Protein AF-0000000071237716 (afdb_homodimer)

Nearest PDB structures (foldseek):
  3bj7-assembly2_C  TM=8.931E-01  e=8.422E-19  Mus musculus
  2g3t-assembly1_A  TM=8.938E-01  e=3.725E-17  Homo sapiens
  2b3v-assembly1_A  TM=8.654E-01  e=4.516E-17  Homo sapiens
  2q4v-assembly1_A  TM=9.252E-01  e=3.760E-16  Homo sapiens
  1z4e-assembly1_B  TM=7.921E-01  e=1.549E-08  Halalkalibacterium halodurans C-125

Radius of gyration: 21.3 Å; Cα contacts (8 Å, |Δi|>4): 687; chains: 2; bounding box: 40×80×44 Å

InterPro domains:
  IPR000182 GNAT domain [PF00583] (46-143)
  IPR000182 GNAT domain [PS51186] (6-161)
  IPR016181 Acyl-CoA N-acyltransferase [SSF55729] (6-146)
  IPR051016 Diverse Substrate Acetyltransferase [PTHR10545] (3-165)

Foldseek 3Di:
DPPFDKDKDWDDLVCLQLVLVQVLVVCVVVVRNVPDDDDSVNQSCQAPNPVPDHQKTKMFMARPVVRHTFWMWIKDWDADPVFGIDIETEDTGGHPVPPPPCVRVVRVVVRVVVCVVVVHPDYYYDDDPVPVVVVCCCCPVVVDDDCCVPVVDDDDDDDPVCVVVCVVVDDPVDDDDDD/DPPFDKDKDWDDLVCLQLVLVQVLVVCVVVVRNVPDDDDSVNQSCQAPNPVPDHQKTKMFMARPVVRHTFWMWIKDWDADPVFGIAIETEDTDGHPVPPPPCVSVVRVVVRVVVCVVVVHPDYYYDDDPVPVVVVCCCCVVVVDDDCCVPVVDDDDDDDPVCVVVCVVVDDPVDDDDDD

Sequence (358 aa):
MSEIEFIVRDARSSDCHSIHSLICELAEYEKMPDQVEITAERLKEDGFGPDHQPRFHCFVVENIAEKTIVGFLLYVQKYSTWKGPFLWMEDLYIQPKYRRFGLGRSLVCTLIRRAHQLQMPRIEWNVLGWNHLAREFYHNKLGAIDLTHDDDWLTYRLTRNRFENLLQLNPSNVRIDEKMSEIEFIVRDARSSDCHSIHSLICELAEYEKMPDQVEITAERLKEDGFGPDHQPRFHCFVVENIAEKTIVGFLLYVQKYSTWKGPFLWMEDLYIQPKYRRFGLGRSLVCTLIRRAHQLQMPRIEWNVLGWNHLAREFYHNKLGAIDLTHDDDWLTYRLTRNRFENLLQLNPSNVRIDEK

Organism: Dermatophagoides farinae (NCBI:txid6954)

pLDDT: mean 92.6, std 9.03, range [40.72, 98.81]

Secondary structure (DSSP, 8-state):
-----EEEEE--GGGHHHHHHHHHHHHHHTT-GGG----HHHHHHHHH-TTS--S-EEEEEEETTTTEEEEEEEEEEEEETTTEEEEEEEEEEE-GGGTTSSHHHHHHHHHHHHHHHTT-SEEEEEEETT-HHHHHIIIIIT--EEHHHHH-EEEEEEEGGGHHHHGGG--TTEEE---/-----EEEEE--GGGHHHHHHHHHHHHHHTT-GGG----HHHHHHHHH-TTS--S-EEEEEEETTTTEEEEEEEEEEEEETTTEEEEEEEEEEE-GGGTTSSHHHHHHHHHHHHHHHTT-SEEEEEEETT-HHHHHIIIIIT--EEHHHHH-EEEEEEEGGGHHHHGGG--TTEEE---

Solvent-accessible surface area (backbone atoms only — not comparable to full-atom values): 19483 Å² total; per-residue (Å²): 126,88,75,84,45,37,36,36,32,74,57,53,64,85,43,24,57,54,51,43,52,51,50,50,52,47,29,43,74,72,74,41,58,87,61,58,67,57,47,35,66,52,48,26,48,42,43,56,34,89,85,76,65,52,57,40,47,43,38,29,32,30,33,62,88,76,70,39,72,51,30,41,35,34,32,37,66,44,62,39,90,28,70,38,55,29,41,32,46,71,45,76,48,60,41,75,94,60,57,90,72,47,56,65,58,38,52,52,35,53,50,42,51,50,37,54,76,68,66,28,58,35,39,33,33,69,46,53,65,85,44,55,68,61,54,47,46,40,36,72,73,66,62,32,44,50,40,29,82,74,68,34,47,35,41,37,38,37,51,46,88,46,42,73,72,45,61,71,66,58,51,86,64,48,46,71,60,80,128,128,87,74,84,46,38,37,36,32,72,59,52,63,86,43,24,59,57,51,41,53,51,49,49,52,47,28,44,74,72,75,41,57,86,62,59,67,56,47,36,66,52,47,27,48,44,42,57,34,89,86,74,65,53,56,43,46,43,40,31,31,31,34,61,88,74,72,38,72,49,29,40,34,34,31,36,66,42,61,38,92,28,71,38,56,28,42,33,45,72,44,75,48,61,43,76,92,60,59,91,71,49,55,66,59,37,50,51,35,52,50,43,49,50,36,54,75,67,66,26,58,35,39,33,33,69,45,55,64,85,44,53,67,59,53,45,46,39,38,72,72,64,60,31,42,49,40,27,82,75,66,34,46,34,41,36,37,38,50,47,90,48,40,73,71,45,62,70,66,57,48,88,67,48,46,71,60,81,129

Structure (mmCIF, N/CA/C/O backbone):
data_AF-0000000071237716-model_v1
#
loop_
_entity.id
_entity.type
_entity.pdbx_description
1 polymer 'Diamine acetyltransferase 2'
#
loop_
_atom_site.group_PDB
_atom_site.id
_atom_site.type_symbol
_atom_site.label_atom_id
_atom_site.label_alt_id
_atom_site.label_comp_id
_atom_site.label_asym_id
_atom_site.label_entity_id
_atom_site.label_seq_id
_atom_site.pdbx_PDB_ins_code
_atom_site.Cartn_x
_atom_site.Cartn_y
_atom_site.Cartn_z
_atom_site.occupancy
_atom_site.B_iso_or_equiv
_atom_site.auth_seq_id
_atom_site.auth_comp_id
_atom_site.auth_asym_id
_atom_site.auth_atom_id
_atom_site.pdbx_PDB_model_num
ATOM 1 N N . MET A 1 1 ? -6.602 -40.656 -16.766 1 40.72 1 MET A N 1
ATOM 2 C CA . MET A 1 1 ? -5.539 -39.656 -16.828 1 40.72 1 MET A CA 1
ATOM 3 C C . MET A 1 1 ? -5.391 -38.938 -15.492 1 40.72 1 MET A C 1
ATOM 5 O O . MET A 1 1 ? -6.367 -38.438 -14.945 1 40.72 1 MET A O 1
ATOM 9 N N . SER A 1 2 ? -4.465 -39.219 -14.625 1 52.81 2 SER A N 1
ATOM 10 C CA . SER A 1 2 ? -4.398 -38.844 -13.211 1 52.81 2 SER A CA 1
ATOM 11 C C . SER A 1 2 ? -4.57 -37.344 -13.016 1 52.81 2 SER A C 1
ATOM 13 O O . SER A 1 2 ? -3.914 -36.531 -13.688 1 52.81 2 SER A O 1
ATOM 15 N N . GLU A 1 3 ? -5.672 -36.812 -12.625 1 69.81 3 GLU A N 1
ATOM 16 C CA . GLU A 1 3 ? -6.07 -35.406 -12.492 1 69.81 3 GLU A CA 1
ATOM 17 C C . GLU A 1 3 ? -5.07 -34.625 -11.641 1 69.81 3 GLU A C 1
ATOM 19 O O . GLU A 1 3 ? -4.617 -35.094 -10.602 1 69.81 3 GLU A O 1
ATOM 24 N N . ILE A 1 4 ? -4.281 -33.781 -12.281 1 82.5 4 ILE A N 1
ATOM 25 C CA . ILE A 1 4 ? -3.346 -32.938 -11.547 1 82.5 4 ILE A CA 1
ATOM 26 C C . ILE A 1 4 ? -4.062 -32.281 -10.367 1 82.5 4 ILE A C 1
ATOM 28 O O . ILE A 1 4 ? -5.133 -31.688 -10.539 1 82.5 4 ILE A O 1
ATOM 32 N N . GLU A 1 5 ? -3.572 -32.562 -9.18 1 89.44 5 GLU A N 1
ATOM 33 C CA . GLU A 1 5 ? -4.141 -31.984 -7.965 1 89.44 5 GLU A CA 1
ATOM 34 C C . GLU A 1 5 ? -3.271 -30.844 -7.43 1 89.44 5 GLU A C 1
ATOM 36 O O . GLU A 1 5 ? -2.041 -30.938 -7.461 1 89.44 5 GLU A O 1
ATOM 41 N N . PHE A 1 6 ? -3.916 -29.828 -7 1 93.62 6 PHE A N 1
ATOM 42 C CA . PHE A 1 6 ? -3.215 -28.656 -6.473 1 93.62 6 PHE A CA 1
ATOM 43 C C . PHE A 1 6 ? -3.693 -28.328 -5.066 1 93.62 6 PHE A C 1
ATOM 45 O O . PHE A 1 6 ? -4.816 -28.672 -4.688 1 93.62 6 PHE A O 1
ATOM 52 N N . ILE A 1 7 ? -2.832 -27.703 -4.301 1 95 7 ILE A N 1
ATOM 53 C CA . ILE A 1 7 ? -3.203 -27.203 -2.984 1 95 7 ILE A CA 1
ATOM 54 C C . ILE A 1 7 ? -2.768 -25.734 -2.859 1 95 7 ILE A C 1
ATOM 56 O O . ILE A 1 7 ? -1.657 -25.375 -3.26 1 95 7 ILE A O 1
ATOM 60 N N . VAL A 1 8 ? -3.639 -24.859 -2.428 1 96.25 8 VAL A N 1
ATOM 61 C CA . VAL A 1 8 ? -3.314 -23.5 -2.035 1 96.25 8 VAL A CA 1
ATOM 62 C C . VAL A 1 8 ? -3.064 -23.438 -0.531 1 96.25 8 VAL A C 1
ATOM 64 O O . VAL A 1 8 ? -3.889 -23.906 0.26 1 96.25 8 VAL A O 1
ATOM 67 N N . ARG A 1 9 ? -1.98 -22.906 -0.145 1 96.88 9 ARG A N 1
ATOM 68 C CA . ARG A 1 9 ? -1.618 -22.812 1.266 1 96.88 9 ARG A CA 1
ATOM 69 C C . ARG A 1 9 ? -0.773 -21.562 1.535 1 9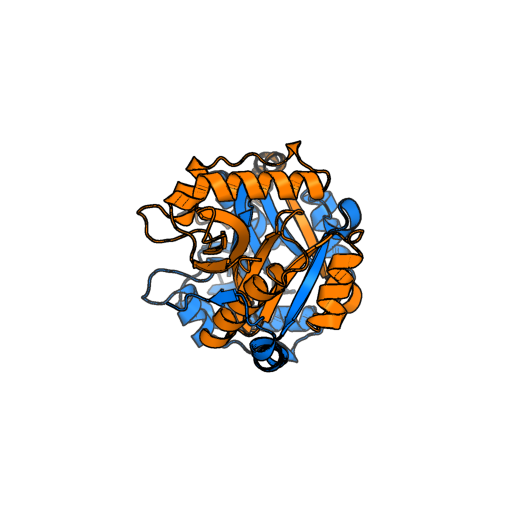6.88 9 ARG A C 1
ATOM 71 O O . ARG A 1 9 ? -0.274 -20.938 0.602 1 96.88 9 ARG A O 1
ATOM 78 N N . ASP A 1 10 ? -0.676 -21.266 2.885 1 97.75 10 ASP A N 1
ATOM 79 C CA . ASP A 1 10 ? 0.284 -20.234 3.27 1 97.75 10 ASP A CA 1
ATOM 80 C C . ASP A 1 10 ? 1.705 -20.641 2.881 1 97.75 10 ASP A C 1
ATOM 82 O O . ASP A 1 10 ? 2.08 -21.812 3 1 97.75 10 ASP A O 1
ATOM 86 N N . ALA A 1 11 ? 2.438 -19.688 2.439 1 98.06 11 ALA A N 1
ATOM 87 C CA . ALA A 1 11 ? 3.846 -19.938 2.139 1 98.06 11 ALA A CA 1
ATOM 88 C C . ALA A 1 11 ? 4.637 -20.219 3.412 1 98.06 11 ALA A C 1
ATOM 90 O O . ALA A 1 11 ? 4.246 -19.781 4.5 1 98.06 11 ALA A O 1
ATOM 91 N N . ARG A 1 12 ? 5.699 -20.938 3.242 1 96.88 12 ARG A N 1
ATOM 92 C CA . ARG A 1 12 ? 6.688 -21.203 4.285 1 96.88 12 ARG A CA 1
ATOM 93 C C . ARG A 1 12 ? 8.062 -20.688 3.879 1 96.88 12 ARG A C 1
ATOM 95 O O . ARG A 1 12 ? 8.297 -20.375 2.709 1 96.88 12 ARG A O 1
ATOM 102 N N . SER A 1 13 ? 8.914 -20.578 4.926 1 97.12 13 SER A N 1
ATOM 103 C CA . SER A 1 13 ? 10.25 -20.062 4.66 1 97.12 13 SER A CA 1
ATOM 104 C C . SER A 1 13 ? 10.961 -20.891 3.594 1 97.12 13 SER A C 1
ATOM 106 O O . SER A 1 13 ? 11.727 -20.359 2.793 1 97.12 13 SER A O 1
ATOM 108 N N . SER A 1 14 ? 10.68 -22.156 3.543 1 97.5 14 SER A N 1
ATOM 109 C CA . SER A 1 14 ? 11.344 -23.047 2.605 1 97.5 14 SER A CA 1
ATOM 110 C C . SER A 1 14 ? 10.859 -22.812 1.178 1 97.5 14 SER A C 1
ATOM 112 O O . SER A 1 14 ? 11.469 -23.312 0.223 1 97.5 14 SER A O 1
ATOM 114 N N . ASP A 1 15 ? 9.82 -22.078 0.997 1 98.25 15 ASP A N 1
ATOM 115 C CA . ASP A 1 15 ? 9.273 -21.812 -0.328 1 98.25 15 ASP A CA 1
ATOM 116 C C . ASP A 1 15 ? 9.953 -20.609 -0.979 1 98.25 15 ASP A C 1
ATOM 118 O O . ASP A 1 15 ? 9.719 -20.328 -2.154 1 98.25 15 ASP A O 1
ATOM 122 N N . CYS A 1 16 ? 10.844 -19.938 -0.294 1 98.31 16 CYS A N 1
ATOM 123 C CA . CYS A 1 16 ? 11.289 -18.609 -0.701 1 98.31 16 CYS A CA 1
ATOM 124 C C . CYS A 1 16 ? 12.102 -18.672 -1.987 1 98.31 16 CYS A C 1
ATOM 126 O O . CYS A 1 16 ? 12.055 -17.75 -2.807 1 98.31 16 CYS A O 1
ATOM 128 N N . HIS A 1 17 ? 12.859 -19.703 -2.199 1 98.5 17 HIS A N 1
ATOM 129 C CA . HIS A 1 17 ? 13.578 -19.844 -3.463 1 98.5 17 HIS A CA 1
ATOM 130 C C . HIS A 1 17 ? 12.609 -19.984 -4.633 1 98.5 17 HIS A C 1
ATOM 132 O O . HIS A 1 17 ? 12.797 -19.344 -5.676 1 98.5 17 HIS A O 1
ATOM 138 N N . SER A 1 18 ? 11.602 -20.812 -4.465 1 98.62 18 SER A N 1
ATOM 139 C CA . SER A 1 18 ? 10.594 -21 -5.504 1 98.62 18 SER A CA 1
ATOM 140 C C . SER A 1 18 ? 9.82 -19.703 -5.75 1 98.62 18 SER A C 1
ATOM 142 O O . SER A 1 18 ? 9.57 -19.344 -6.898 1 98.62 18 SER A O 1
ATOM 144 N N . ILE A 1 19 ? 9.453 -19.016 -4.703 1 98.62 19 ILE A N 1
ATOM 145 C CA . ILE A 1 19 ? 8.727 -17.75 -4.816 1 98.62 19 ILE A CA 1
ATOM 146 C C . ILE A 1 19 ? 9.578 -16.734 -5.57 1 98.62 19 ILE A C 1
ATOM 148 O O . ILE A 1 19 ? 9.078 -16.031 -6.457 1 98.62 19 ILE A O 1
ATOM 152 N N . HIS A 1 20 ? 10.859 -16.688 -5.207 1 98.69 20 HIS A N 1
ATOM 153 C CA . HIS A 1 20 ? 11.773 -15.773 -5.891 1 98.69 20 HIS A CA 1
ATOM 154 C C . HIS A 1 20 ? 11.828 -16.062 -7.383 1 98.69 20 HIS A C 1
ATOM 156 O O . HIS A 1 20 ? 11.789 -15.148 -8.203 1 98.69 20 HIS A O 1
ATOM 162 N N . SER A 1 21 ? 11.898 -17.344 -7.73 1 98.44 21 SER A N 1
ATOM 163 C CA . SER A 1 21 ? 11.914 -17.734 -9.133 1 98.44 21 SER A CA 1
ATOM 164 C C . SER A 1 21 ? 10.648 -17.281 -9.852 1 98.44 21 SER A C 1
ATOM 166 O O . SER A 1 21 ? 10.703 -16.812 -10.984 1 98.44 21 SER A O 1
ATOM 168 N N . LEU A 1 22 ? 9.539 -17.438 -9.242 1 98.62 22 LEU A N 1
ATOM 169 C CA . LEU A 1 22 ? 8.258 -17.047 -9.82 1 98.62 22 LEU A CA 1
ATOM 170 C C . LEU A 1 22 ? 8.18 -15.523 -9.969 1 98.62 22 LEU A C 1
ATOM 172 O O . LEU A 1 22 ? 7.609 -15.023 -10.938 1 98.62 22 LEU A O 1
ATOM 176 N N . ILE A 1 23 ? 8.734 -14.773 -8.984 1 98.5 23 ILE A N 1
ATOM 177 C CA . ILE A 1 23 ? 8.812 -13.32 -9.078 1 98.5 23 ILE A CA 1
ATOM 178 C C . ILE A 1 23 ? 9.594 -12.93 -10.328 1 98.5 23 ILE A C 1
ATOM 180 O O . ILE A 1 23 ? 9.18 -12.039 -11.07 1 98.5 23 ILE A O 1
ATOM 184 N N . CYS A 1 24 ? 10.695 -13.609 -10.555 1 98.25 24 CYS A N 1
ATOM 185 C CA . CYS A 1 24 ? 11.516 -13.328 -11.727 1 98.25 24 CYS A CA 1
ATOM 186 C C . CYS A 1 24 ? 10.758 -13.625 -13.016 1 98.25 24 CYS A C 1
ATOM 188 O O . CYS A 1 24 ? 10.844 -12.867 -13.977 1 98.25 24 CYS A O 1
ATOM 190 N N . GLU A 1 25 ? 10.016 -14.711 -13.055 1 97.94 25 GLU A N 1
ATOM 191 C CA . GLU A 1 25 ? 9.203 -15.047 -14.227 1 97.94 25 GLU A CA 1
ATOM 192 C C . GLU A 1 25 ? 8.141 -13.984 -14.477 1 97.94 25 GLU A C 1
ATOM 194 O O . GLU A 1 25 ? 7.891 -13.609 -15.625 1 97.94 25 GLU A O 1
ATOM 199 N N . LEU A 1 26 ? 7.539 -13.547 -13.414 1 97.38 26 LEU A N 1
ATOM 200 C CA . LEU A 1 26 ? 6.531 -12.5 -13.531 1 97.38 26 LEU A CA 1
ATOM 201 C C . LEU A 1 26 ? 7.133 -11.219 -14.102 1 97.38 26 LEU A C 1
ATOM 203 O O . LEU A 1 26 ? 6.543 -10.594 -14.984 1 97.38 26 LEU A O 1
ATOM 207 N N . ALA A 1 27 ? 8.281 -10.828 -13.539 1 96.5 27 ALA A N 1
ATOM 208 C CA . ALA A 1 27 ? 8.969 -9.648 -14.039 1 96.5 27 ALA A CA 1
ATOM 209 C C . ALA A 1 27 ? 9.258 -9.766 -15.539 1 96.5 27 ALA A C 1
ATOM 211 O O . ALA A 1 27 ? 9.125 -8.789 -16.281 1 96.5 27 ALA A O 1
ATOM 212 N N . GLU A 1 28 ? 9.648 -10.93 -15.961 1 96.19 28 GLU A N 1
ATOM 213 C CA . GLU A 1 28 ? 9.875 -11.18 -17.375 1 96.19 28 GLU A CA 1
ATOM 214 C C . GLU A 1 28 ? 8.594 -10.992 -18.188 1 96.19 28 GLU A C 1
ATOM 216 O O . GLU A 1 28 ? 8.602 -10.352 -19.234 1 96.19 28 GLU A O 1
ATOM 221 N N . TYR A 1 29 ? 7.574 -11.578 -17.719 1 93.44 29 TYR A N 1
ATOM 222 C CA . TYR A 1 29 ? 6.273 -11.43 -18.359 1 93.44 29 TYR A CA 1
ATOM 223 C C . TYR A 1 29 ? 5.891 -9.961 -18.5 1 93.44 29 TYR A C 1
ATOM 225 O O . TYR A 1 29 ? 5.332 -9.555 -19.516 1 93.44 29 TYR A O 1
ATOM 233 N N . GLU A 1 30 ? 6.199 -9.148 -17.438 1 92.25 30 GLU A N 1
ATOM 234 C CA . GLU A 1 30 ? 5.859 -7.73 -17.406 1 92.25 30 GLU A CA 1
ATOM 235 C C . GLU A 1 30 ? 6.895 -6.902 -18.172 1 92.25 30 GLU A C 1
ATOM 237 O O . GLU A 1 30 ? 6.852 -5.668 -18.141 1 92.25 30 GLU A O 1
ATOM 242 N N . LYS A 1 31 ? 7.91 -7.539 -18.875 1 91.5 31 LYS A N 1
ATOM 243 C CA . LYS A 1 31 ? 8.93 -6.93 -19.719 1 91.5 31 LYS A CA 1
ATOM 244 C C . LYS A 1 31 ? 9.883 -6.062 -18.906 1 91.5 31 LYS A C 1
ATOM 246 O O . LYS A 1 31 ? 10.359 -5.031 -19.375 1 91.5 31 LYS A O 1
ATOM 251 N N . MET A 1 32 ? 10.078 -6.477 -17.594 1 91.19 32 MET A N 1
ATOM 252 C CA . MET A 1 32 ? 10.984 -5.762 -16.703 1 91.19 32 MET A CA 1
ATOM 253 C C . MET A 1 32 ? 11.898 -6.734 -15.961 1 91.19 32 MET A C 1
ATOM 255 O O . MET A 1 32 ? 12.047 -6.656 -14.734 1 91.19 32 MET A O 1
ATOM 259 N N . PRO A 1 33 ? 12.57 -7.68 -16.656 1 89.06 33 PRO A N 1
ATOM 260 C CA . PRO A 1 33 ? 13.336 -8.727 -15.977 1 89.06 33 PRO A CA 1
ATOM 261 C C . PRO A 1 33 ? 14.523 -8.18 -15.195 1 89.06 33 PRO A C 1
ATOM 263 O O . PRO A 1 33 ? 14.93 -8.766 -14.188 1 89.06 33 PRO A O 1
ATOM 266 N N . ASP A 1 34 ? 15.062 -7.051 -15.562 1 90.94 34 ASP A N 1
ATOM 267 C CA . ASP A 1 34 ? 16.281 -6.523 -14.969 1 90.94 34 ASP A CA 1
ATOM 268 C C . ASP A 1 34 ? 15.977 -5.691 -13.727 1 90.94 34 ASP A C 1
ATOM 270 O O . ASP A 1 34 ? 16.891 -5.199 -13.062 1 90.94 34 ASP A O 1
ATOM 274 N N . GLN A 1 35 ? 14.75 -5.676 -13.352 1 91.12 35 GLN A N 1
ATOM 275 C CA . GLN A 1 35 ? 14.367 -4.785 -12.258 1 91.12 35 GLN A CA 1
ATOM 276 C C . GLN A 1 35 ? 14.383 -5.52 -10.922 1 91.12 35 GLN A C 1
ATOM 278 O O . GLN A 1 35 ? 14.375 -4.891 -9.859 1 91.12 35 GLN A O 1
ATOM 283 N N . VAL A 1 36 ? 14.391 -6.848 -10.93 1 96.38 36 VAL A N 1
ATOM 284 C CA . VAL A 1 36 ? 14.328 -7.613 -9.688 1 96.38 36 VAL A CA 1
ATOM 285 C C . VAL A 1 36 ? 15.688 -7.613 -9 1 96.38 36 VAL A C 1
ATOM 287 O O . VAL A 1 36 ? 16.656 -8.156 -9.531 1 96.38 36 VAL A O 1
ATOM 290 N N . GLU A 1 37 ? 15.75 -7.008 -7.863 1 96.81 37 GLU A N 1
ATOM 291 C CA . GLU A 1 37 ? 17 -6.906 -7.133 1 96.81 37 GLU A CA 1
ATOM 292 C C . GLU A 1 37 ? 16.984 -7.762 -5.867 1 96.81 37 GLU A C 1
ATOM 294 O O . GLU A 1 37 ? 18.031 -8.133 -5.344 1 96.81 37 GLU A O 1
ATOM 299 N N . ILE A 1 38 ? 15.844 -8.133 -5.422 1 96.94 38 ILE A N 1
ATOM 300 C CA . ILE A 1 38 ? 15.734 -8.891 -4.18 1 96.94 38 ILE A CA 1
ATOM 301 C C . ILE A 1 38 ? 16.266 -10.305 -4.387 1 96.94 38 ILE A C 1
ATOM 303 O O . ILE A 1 38 ? 16.297 -10.805 -5.516 1 96.94 38 ILE A O 1
ATOM 307 N N . THR A 1 39 ? 16.719 -10.93 -3.248 1 97.56 39 THR A N 1
ATOM 308 C CA . THR A 1 39 ? 17.156 -12.328 -3.271 1 97.56 39 THR A CA 1
ATOM 309 C C . THR A 1 39 ? 16.172 -13.211 -2.496 1 97.56 39 THR A C 1
ATOM 311 O O . THR A 1 39 ? 15.336 -12.703 -1.749 1 97.56 39 THR A O 1
ATOM 314 N N . ALA A 1 40 ? 16.328 -14.523 -2.77 1 98.19 40 ALA A N 1
ATOM 315 C CA . ALA A 1 40 ? 15.523 -15.469 -1.992 1 98.19 40 ALA A CA 1
ATOM 316 C C . ALA A 1 40 ? 15.812 -15.328 -0.5 1 98.19 40 ALA A C 1
ATOM 318 O O . ALA A 1 40 ? 14.906 -15.469 0.326 1 98.19 40 ALA A O 1
ATOM 319 N N . GLU A 1 41 ? 17.016 -15.055 -0.19 1 97.44 41 GLU A N 1
ATOM 320 C CA . GLU A 1 41 ? 17.406 -14.891 1.205 1 97.44 41 GLU A CA 1
ATOM 321 C C . GLU A 1 41 ? 16.75 -13.664 1.827 1 97.44 41 GLU A C 1
ATOM 323 O O . GLU A 1 41 ? 16.312 -13.711 2.979 1 97.44 41 GLU A O 1
ATOM 328 N N . ARG A 1 42 ? 16.719 -12.648 1.099 1 96.44 42 ARG A N 1
ATOM 329 C CA . ARG A 1 42 ? 16.062 -11.438 1.594 1 96.44 42 ARG A CA 1
ATOM 330 C C . ARG A 1 42 ? 14.57 -11.664 1.773 1 96.44 42 ARG A C 1
ATOM 332 O O . ARG A 1 42 ? 13.977 -11.195 2.752 1 96.44 42 ARG A O 1
ATOM 339 N N . LEU A 1 43 ? 13.977 -12.383 0.805 1 97.44 43 LEU A N 1
ATOM 340 C CA . LEU A 1 43 ? 12.57 -12.742 0.937 1 97.44 43 LEU A CA 1
ATOM 341 C C . LEU A 1 43 ? 12.328 -13.523 2.229 1 97.44 43 LEU A C 1
ATOM 343 O O . LEU A 1 43 ? 11.359 -13.25 2.947 1 97.44 43 LEU A O 1
ATOM 347 N N . LYS A 1 44 ? 13.188 -14.43 2.453 1 97.25 44 LYS A N 1
ATOM 348 C CA . LYS A 1 44 ? 13.078 -15.242 3.656 1 97.25 44 LYS A CA 1
ATOM 349 C C . LYS A 1 44 ? 13.18 -14.391 4.914 1 97.25 44 LYS A C 1
ATOM 351 O O . LYS A 1 44 ? 12.383 -14.539 5.844 1 97.25 44 LYS A O 1
ATOM 356 N N . GLU A 1 45 ? 14.102 -13.523 4.926 1 96.06 45 GLU A N 1
ATOM 357 C CA . GLU A 1 45 ? 14.305 -12.648 6.074 1 96.06 45 GLU A CA 1
ATOM 358 C C . GLU A 1 45 ? 13.102 -11.734 6.285 1 96.06 45 GLU A C 1
ATOM 360 O O . GLU A 1 45 ? 12.633 -11.562 7.41 1 96.06 45 GLU A O 1
ATOM 365 N N . ASP A 1 46 ? 12.641 -11.18 5.23 1 96.38 46 ASP A N 1
ATOM 366 C CA . ASP A 1 46 ? 11.562 -10.195 5.305 1 96.38 46 ASP A CA 1
ATOM 367 C C . ASP A 1 46 ? 10.227 -10.859 5.629 1 96.38 46 ASP A C 1
ATOM 369 O O . ASP A 1 46 ? 9.383 -10.266 6.301 1 96.38 46 ASP A O 1
ATOM 373 N N . GLY A 1 47 ? 10.047 -12.008 5.129 1 96.94 47 GLY A N 1
ATOM 374 C CA . GLY A 1 47 ? 8.742 -12.648 5.258 1 96.94 47 GLY A CA 1
ATOM 375 C C . GLY A 1 47 ? 8.664 -13.602 6.43 1 96.94 47 GLY A C 1
ATOM 376 O O . GLY A 1 47 ? 7.582 -13.852 6.965 1 96.94 47 GLY A O 1
ATOM 377 N N . PHE A 1 48 ? 9.781 -14.141 6.852 1 95.88 48 PHE A N 1
ATOM 378 C CA . PHE A 1 48 ? 9.75 -15.25 7.801 1 95.88 48 PHE A CA 1
ATOM 379 C C . PHE A 1 48 ? 10.844 -15.094 8.852 1 95.88 48 PHE A C 1
ATOM 381 O O . PHE A 1 48 ? 11.227 -16.062 9.5 1 95.88 48 PHE A O 1
ATOM 388 N N . GLY A 1 49 ? 11.297 -13.938 8.961 1 90.38 49 GLY A N 1
ATOM 389 C CA . GLY A 1 49 ? 12.383 -13.711 9.898 1 90.38 49 GLY A CA 1
ATOM 390 C C . GLY A 1 49 ? 11.953 -13.859 11.352 1 90.38 49 GLY A C 1
ATOM 391 O O . GLY A 1 49 ? 10.766 -14.039 11.633 1 90.38 49 GLY A O 1
ATOM 392 N N . PRO A 1 50 ? 12.875 -13.836 12.234 1 85.56 50 PRO A N 1
ATOM 393 C CA . PRO A 1 50 ? 12.633 -14.125 13.648 1 85.56 50 PRO A CA 1
ATOM 394 C C . PRO A 1 50 ? 11.914 -12.984 14.367 1 85.56 50 PRO A C 1
ATOM 396 O O . PRO A 1 50 ? 11.352 -13.188 15.445 1 85.56 50 PRO A O 1
ATOM 399 N N . ASP A 1 51 ? 11.883 -11.805 13.867 1 75.88 51 ASP A N 1
ATOM 400 C CA . ASP A 1 51 ? 11.297 -10.664 14.555 1 75.88 51 ASP A CA 1
ATOM 401 C C . ASP A 1 51 ? 9.773 -10.781 14.617 1 75.88 51 ASP A C 1
ATOM 403 O O . ASP A 1 51 ? 9.117 -10 15.305 1 75.88 51 ASP A O 1
ATOM 407 N N . HIS A 1 52 ? 9.203 -11.859 13.938 1 71.06 52 HIS A N 1
ATOM 408 C CA . HIS A 1 52 ? 7.777 -12.18 13.945 1 71.06 52 HIS A CA 1
ATOM 409 C C . HIS A 1 52 ? 6.949 -11.023 13.391 1 71.06 52 HIS A C 1
ATOM 411 O O . HIS A 1 52 ? 5.816 -10.805 13.82 1 71.06 52 HIS A O 1
ATOM 417 N N . GLN A 1 53 ? 7.484 -10.125 12.711 1 85.5 53 GLN A N 1
ATOM 418 C CA . GLN A 1 53 ? 6.785 -9.055 12.016 1 85.5 53 GLN A CA 1
ATOM 419 C C . GLN A 1 53 ? 7.016 -9.133 10.508 1 85.5 53 GLN A C 1
ATOM 421 O O . GLN A 1 53 ? 7.836 -8.391 9.961 1 85.5 53 GLN A O 1
ATOM 426 N N . PRO A 1 54 ? 6.297 -10.094 9.977 1 93.94 54 PRO A N 1
ATOM 427 C CA . PRO A 1 54 ? 6.5 -10.25 8.531 1 93.94 54 PRO A CA 1
ATOM 428 C C . PRO A 1 54 ? 6.188 -8.977 7.75 1 93.94 54 PRO A C 1
ATOM 430 O O . PRO A 1 54 ? 5.207 -8.289 8.047 1 93.94 54 PRO A O 1
ATOM 433 N N . ARG A 1 55 ? 7.016 -8.695 6.773 1 95.88 55 ARG A N 1
ATOM 434 C CA . ARG A 1 55 ? 6.836 -7.512 5.945 1 95.88 55 ARG A CA 1
ATOM 435 C C . ARG A 1 55 ? 5.84 -7.773 4.82 1 95.88 55 ARG A C 1
ATOM 437 O O . ARG A 1 55 ? 5.387 -6.84 4.152 1 95.88 55 ARG A O 1
ATOM 444 N N . PHE A 1 56 ? 5.574 -9.062 4.625 1 97.75 56 PHE A N 1
ATOM 445 C CA . PHE A 1 56 ? 4.562 -9.484 3.662 1 97.75 56 PHE A CA 1
ATOM 446 C C . PHE A 1 56 ? 3.992 -10.844 4.039 1 97.75 56 PHE A C 1
ATOM 448 O O . PHE A 1 56 ? 4.523 -11.523 4.922 1 97.75 56 PHE A O 1
ATOM 455 N N . HIS A 1 57 ? 2.877 -11.117 3.438 1 97.62 57 HIS A N 1
ATOM 456 C CA . HIS A 1 57 ? 2.303 -12.461 3.467 1 97.62 57 HIS A CA 1
ATOM 457 C C . HIS A 1 57 ? 2.186 -13.039 2.061 1 97.62 57 HIS A C 1
ATOM 459 O O . HIS A 1 57 ? 2.211 -12.297 1.075 1 97.62 57 HIS A O 1
ATOM 465 N N . CYS A 1 58 ? 2.111 -14.375 2.043 1 98.44 58 CYS A N 1
ATOM 466 C CA . CYS A 1 58 ? 2.135 -15 0.726 1 98.44 58 CYS A CA 1
ATOM 467 C C . CYS A 1 58 ? 1.4 -16.328 0.744 1 98.44 58 CYS A C 1
ATOM 469 O O . CYS A 1 58 ? 1.559 -17.125 1.678 1 98.44 58 CYS A O 1
ATOM 471 N N . PHE A 1 59 ? 0.53 -16.516 -0.233 1 98.31 59 PHE A N 1
ATOM 472 C CA . PHE A 1 59 ? -0.012 -17.828 -0.561 1 98.31 59 PHE A CA 1
ATOM 473 C C . PHE A 1 59 ? 0.749 -18.453 -1.725 1 98.31 59 PHE A C 1
ATOM 475 O O . PHE A 1 59 ? 1.214 -17.75 -2.619 1 98.31 59 PHE A O 1
ATOM 482 N N . VAL A 1 60 ? 0.805 -19.797 -1.695 1 98.44 60 VAL A N 1
ATOM 483 C CA . VAL A 1 60 ? 1.387 -20.5 -2.834 1 98.44 60 VAL A CA 1
ATOM 484 C C . VAL A 1 60 ? 0.438 -21.594 -3.303 1 98.44 60 VAL A C 1
ATOM 486 O O . VAL A 1 60 ? -0.425 -22.047 -2.543 1 98.44 60 VAL A O 1
ATOM 489 N N . VAL A 1 61 ? 0.588 -21.938 -4.574 1 97.44 61 VAL A N 1
ATOM 490 C CA . VAL A 1 61 ? -0.038 -23.141 -5.141 1 97.44 61 VAL A CA 1
ATOM 491 C C . VAL A 1 61 ? 1.012 -24.219 -5.34 1 97.44 61 VAL A C 1
ATOM 493 O O . VAL A 1 61 ? 2.021 -24 -6.016 1 97.44 61 VAL A O 1
ATOM 496 N N . GLU A 1 62 ? 0.735 -25.297 -4.801 1 96.94 62 GLU A N 1
ATOM 497 C CA . GLU A 1 62 ? 1.635 -26.438 -4.93 1 96.94 62 GLU A CA 1
ATOM 498 C C . GLU A 1 62 ? 1 -27.547 -5.762 1 96.94 62 GLU A C 1
ATOM 500 O O . GLU A 1 62 ? -0.153 -27.922 -5.531 1 96.94 62 GLU A O 1
ATOM 505 N N . ASN A 1 63 ? 1.738 -27.938 -6.797 1 95.12 63 ASN A N 1
ATOM 506 C CA . ASN A 1 63 ? 1.407 -29.188 -7.457 1 95.12 63 ASN A CA 1
ATOM 507 C C . ASN A 1 63 ? 1.735 -30.391 -6.578 1 95.12 63 ASN A C 1
ATOM 509 O O . ASN A 1 63 ? 2.906 -30.672 -6.309 1 95.12 63 ASN A O 1
ATOM 513 N N . ILE A 1 64 ? 0.771 -31.141 -6.188 1 91.94 64 ILE A N 1
ATOM 514 C CA . ILE A 1 64 ? 0.939 -32.188 -5.184 1 91.94 64 ILE A CA 1
ATOM 515 C C . ILE A 1 64 ? 1.818 -33.312 -5.738 1 91.94 64 ILE A C 1
ATOM 517 O O . ILE A 1 64 ? 2.738 -33.781 -5.066 1 91.94 64 ILE A O 1
ATOM 521 N N . ALA A 1 65 ? 1.548 -33.656 -6.93 1 90.69 65 ALA A N 1
ATOM 522 C CA . ALA A 1 65 ? 2.252 -34.781 -7.535 1 90.69 65 ALA A CA 1
ATOM 523 C C . ALA A 1 65 ? 3.73 -34.469 -7.734 1 90.69 65 ALA A C 1
ATOM 525 O O . ALA A 1 65 ? 4.594 -35.312 -7.48 1 90.69 65 ALA A O 1
ATOM 526 N N . GLU A 1 66 ? 4.047 -33.25 -8.102 1 92.31 66 GLU A N 1
ATOM 527 C CA . GLU A 1 66 ? 5.414 -32.844 -8.438 1 92.31 66 GLU A CA 1
ATOM 528 C C . GLU A 1 66 ? 6.098 -32.188 -7.254 1 92.31 66 GLU A C 1
ATOM 530 O O . GLU A 1 66 ? 7.312 -31.984 -7.27 1 92.31 66 GLU A O 1
ATOM 535 N N . LYS A 1 67 ? 5.324 -31.859 -6.273 1 93.88 67 LYS A N 1
ATOM 536 C CA . LYS A 1 67 ? 5.828 -31.172 -5.09 1 93.88 67 LYS A CA 1
ATOM 537 C C . LYS A 1 67 ? 6.574 -29.906 -5.473 1 93.88 67 LYS A C 1
ATOM 539 O O . LYS A 1 67 ? 7.676 -29.641 -4.977 1 93.88 67 LYS A O 1
ATOM 544 N N . THR A 1 68 ? 6 -29.156 -6.414 1 96.06 68 THR A N 1
ATOM 545 C CA . THR A 1 68 ? 6.57 -27.891 -6.887 1 96.06 68 THR A CA 1
ATOM 546 C C . THR A 1 68 ? 5.574 -26.75 -6.715 1 96.06 68 THR A C 1
ATOM 548 O O . THR A 1 68 ? 4.363 -26.953 -6.824 1 96.06 68 THR A O 1
ATOM 551 N N . ILE A 1 69 ? 6.117 -25.625 -6.375 1 98.19 69 ILE A N 1
ATOM 552 C CA . ILE A 1 69 ? 5.305 -24.406 -6.32 1 98.19 69 ILE A CA 1
ATOM 553 C C . ILE A 1 69 ? 5.148 -23.828 -7.723 1 98.19 69 ILE A C 1
ATOM 555 O O . ILE A 1 69 ? 6.141 -23.531 -8.391 1 98.19 69 ILE A O 1
ATOM 559 N N . VAL A 1 70 ? 3.891 -23.656 -8.156 1 97.88 70 VAL A N 1
ATOM 560 C CA . VAL A 1 70 ? 3.674 -23.312 -9.555 1 97.88 70 VAL A CA 1
ATOM 561 C C . VAL A 1 70 ? 3.035 -21.938 -9.656 1 97.88 70 VAL A C 1
ATOM 563 O O . VAL A 1 70 ? 2.809 -21.422 -10.766 1 97.88 70 VAL A O 1
ATOM 566 N N . GLY A 1 71 ? 2.688 -21.281 -8.555 1 98.44 71 GLY A N 1
ATOM 567 C CA . GLY A 1 71 ? 2.1 -19.953 -8.484 1 98.44 71 GLY A CA 1
ATOM 568 C C . GLY A 1 71 ? 2.115 -19.375 -7.09 1 98.44 71 GLY A C 1
ATOM 569 O O . GLY A 1 71 ? 2.391 -20.078 -6.117 1 98.44 71 GLY A O 1
ATOM 570 N N . PHE A 1 72 ? 1.88 -18.078 -7.074 1 98.75 72 PHE A N 1
ATOM 571 C CA . PHE A 1 72 ? 1.885 -17.422 -5.77 1 98.75 72 PHE A CA 1
ATOM 572 C C . PHE A 1 72 ? 1.06 -16.141 -5.801 1 98.75 72 PHE A C 1
ATOM 574 O O . PHE A 1 72 ? 0.742 -15.625 -6.875 1 98.75 72 PHE A O 1
ATOM 581 N N . LEU A 1 73 ? 0.624 -15.727 -4.68 1 98.56 73 LEU A N 1
ATOM 582 C CA . LEU A 1 73 ? 0.013 -14.43 -4.402 1 98.56 73 LEU A CA 1
ATOM 583 C C . LEU A 1 73 ? 0.634 -13.789 -3.162 1 98.56 73 LEU A C 1
ATOM 585 O O . LEU A 1 73 ? 0.557 -14.352 -2.066 1 98.56 73 LEU A O 1
ATOM 589 N N . LEU A 1 74 ? 1.321 -12.695 -3.354 1 98.81 74 LEU A N 1
ATOM 590 C CA . LEU A 1 74 ? 1.96 -11.961 -2.266 1 98.81 74 LEU A CA 1
ATOM 591 C C . LEU A 1 74 ? 1.172 -10.703 -1.92 1 98.81 74 LEU A C 1
ATOM 593 O O . LEU A 1 74 ? 0.784 -9.945 -2.811 1 98.81 74 LEU A O 1
ATOM 597 N N . TYR A 1 75 ? 0.914 -10.484 -0.606 1 98.56 75 TYR A N 1
ATOM 598 C CA . TYR A 1 75 ? 0.088 -9.352 -0.207 1 98.56 75 TYR A CA 1
ATOM 599 C C . TYR A 1 75 ? 0.599 -8.734 1.089 1 98.56 75 TYR A C 1
ATOM 601 O O . TYR A 1 75 ? 1.365 -9.359 1.823 1 98.56 75 TYR A O 1
ATOM 609 N N . VAL A 1 76 ? 0.257 -7.5 1.308 1 98.12 76 VAL A N 1
ATOM 610 C CA . VAL A 1 76 ? 0.573 -6.758 2.525 1 98.12 76 VAL A CA 1
ATOM 611 C C . VAL A 1 76 ? -0.676 -6.043 3.033 1 98.12 76 VAL A C 1
ATOM 613 O O . VAL A 1 76 ? -1.685 -5.965 2.328 1 98.12 76 VAL A O 1
ATOM 616 N N . GLN A 1 77 ? -0.612 -5.695 4.27 1 96.75 77 GLN A N 1
ATOM 617 C CA . GLN A 1 77 ? -1.677 -4.859 4.816 1 96.75 77 GLN A CA 1
ATOM 618 C C . GLN A 1 77 ? -1.371 -3.377 4.617 1 96.75 77 GLN A C 1
ATOM 620 O O . GLN A 1 77 ? -0.236 -2.939 4.816 1 96.75 77 GLN A O 1
ATOM 625 N N . LYS A 1 78 ? -2.299 -2.656 4.117 1 97.94 78 LYS A N 1
ATOM 626 C CA . LYS A 1 78 ? -2.275 -1.199 4.016 1 97.94 78 LYS A CA 1
ATOM 627 C C . LYS A 1 78 ? -3.297 -0.565 4.953 1 97.94 78 LYS A C 1
ATOM 629 O O . LYS A 1 78 ? -3.912 -1.256 5.77 1 97.94 78 LYS A O 1
ATOM 634 N N . TYR A 1 79 ? -3.32 0.75 4.906 1 98.31 79 TYR A N 1
ATOM 635 C CA . TYR A 1 79 ? -4.227 1.439 5.816 1 98.31 79 TYR A CA 1
ATOM 636 C C . TYR A 1 79 ? -4.934 2.592 5.113 1 98.31 79 TYR A C 1
ATOM 638 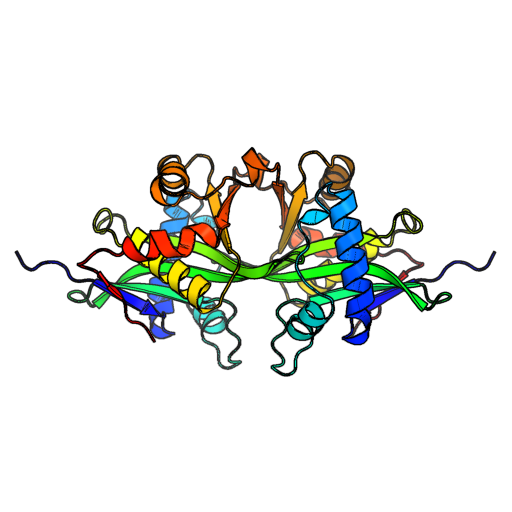O O . TYR A 1 79 ? -4.297 3.387 4.418 1 98.31 79 TYR A O 1
ATOM 646 N N . SER A 1 80 ? -6.152 2.652 5.238 1 97.69 80 SER A N 1
ATOM 647 C CA . SER A 1 80 ? -7.008 3.748 4.793 1 97.69 80 SER A CA 1
ATOM 648 C C . SER A 1 80 ? -7.363 4.676 5.949 1 97.69 80 SER A C 1
ATOM 650 O O . SER A 1 80 ? -7.898 4.234 6.965 1 97.69 80 SER A O 1
ATOM 652 N N . THR A 1 81 ? -7.074 5.934 5.809 1 97.69 81 THR A N 1
ATOM 653 C CA . THR A 1 81 ? -7.457 6.898 6.832 1 97.69 81 THR A CA 1
ATOM 654 C C . THR A 1 81 ? -8.969 7.098 6.848 1 97.69 81 THR A C 1
ATOM 656 O O . THR A 1 81 ? -9.5 7.809 7.703 1 97.69 81 THR A O 1
ATOM 659 N N . TRP A 1 82 ? -9.68 6.465 5.906 1 96.94 82 TRP A N 1
ATOM 660 C CA . TRP A 1 82 ? -11.133 6.57 5.852 1 96.94 82 TRP A CA 1
ATOM 661 C C . TRP A 1 82 ? -11.789 5.305 6.387 1 96.94 82 TRP A C 1
ATOM 663 O O . TRP A 1 82 ? -12.82 5.371 7.066 1 96.94 82 TRP A O 1
ATOM 673 N N . LYS A 1 83 ? -11.125 4.121 6.141 1 97.5 83 LYS A N 1
ATOM 674 C CA . LYS A 1 83 ? -11.867 2.883 6.352 1 97.5 83 LYS A CA 1
ATOM 675 C C . LYS A 1 83 ? -11.086 1.918 7.242 1 97.5 83 LYS A C 1
ATOM 677 O O . LYS A 1 83 ? -11.617 0.896 7.676 1 97.5 83 LYS A O 1
ATOM 682 N N . GLY A 1 84 ? -9.836 2.266 7.539 1 97.12 84 GLY A N 1
ATOM 683 C CA . GLY A 1 84 ? -9.031 1.362 8.344 1 97.12 84 GLY A CA 1
ATOM 684 C C . GLY A 1 84 ? -8.188 0.413 7.512 1 97.12 84 GLY A C 1
ATOM 685 O O . GLY A 1 84 ? -7.918 0.681 6.336 1 97.12 84 GLY A O 1
ATOM 686 N N . PRO A 1 85 ? -7.75 -0.694 8.117 1 97.44 85 PRO A N 1
ATOM 687 C CA . PRO A 1 85 ? -6.852 -1.619 7.422 1 97.44 85 PRO A CA 1
ATOM 688 C C . PRO A 1 85 ? -7.516 -2.297 6.227 1 97.44 85 PRO A C 1
ATOM 690 O O . PRO A 1 85 ? -8.719 -2.58 6.258 1 97.44 85 PRO A O 1
ATOM 693 N N . PHE A 1 86 ? -6.73 -2.576 5.211 1 98.31 86 PHE A N 1
ATOM 694 C CA . PHE A 1 86 ? -7.164 -3.357 4.059 1 98.31 86 PHE A CA 1
ATOM 695 C C . PHE A 1 86 ? -5.992 -4.113 3.443 1 98.31 86 PHE A C 1
ATOM 697 O O . PHE A 1 86 ? -4.848 -3.938 3.857 1 98.31 86 PHE A O 1
ATOM 704 N N . LEU A 1 87 ? -6.281 -5 2.549 1 98.44 87 LEU A N 1
ATOM 705 C CA . LEU A 1 87 ? -5.215 -5.812 1.97 1 98.44 87 LEU A CA 1
ATOM 706 C C . LEU A 1 87 ? -4.824 -5.293 0.592 1 98.44 87 LEU A C 1
ATOM 708 O O . LEU A 1 87 ? -5.684 -4.898 -0.197 1 98.44 87 LEU A O 1
ATOM 712 N N . TRP A 1 88 ? -3.566 -5.25 0.401 1 98.69 88 TRP A N 1
ATOM 713 C CA . TRP A 1 88 ? -2.973 -4.918 -0.89 1 98.69 88 TRP A CA 1
ATOM 714 C C . TRP A 1 88 ? -2.363 -6.156 -1.542 1 98.69 88 TRP A C 1
ATOM 716 O O . TRP A 1 88 ? -1.462 -6.781 -0.978 1 98.69 88 TRP A O 1
ATOM 726 N N . MET A 1 89 ? -2.867 -6.535 -2.684 1 98.44 89 MET A N 1
ATOM 727 C CA . MET A 1 89 ? -2.314 -7.633 -3.467 1 98.44 89 MET A CA 1
ATOM 728 C C . MET A 1 89 ? -1.163 -7.152 -4.344 1 98.44 89 MET A C 1
ATOM 730 O O . MET A 1 89 ? -1.389 -6.574 -5.406 1 98.44 89 MET A O 1
ATOM 734 N N . GLU A 1 90 ? 0.042 -7.441 -3.979 1 98.19 90 GLU A N 1
ATOM 735 C CA . GLU A 1 90 ? 1.229 -6.949 -4.672 1 98.19 90 GLU A CA 1
ATOM 736 C C . GLU A 1 90 ? 1.479 -7.73 -5.961 1 98.19 90 GLU A C 1
ATOM 738 O O . GLU A 1 90 ? 1.754 -7.141 -7.008 1 98.19 90 GLU A O 1
ATOM 743 N N . ASP A 1 91 ? 1.416 -9.047 -5.84 1 98.06 91 ASP A N 1
ATOM 744 C CA . ASP A 1 91 ? 1.686 -9.883 -7.012 1 98.06 91 ASP A CA 1
ATOM 745 C C . ASP A 1 91 ? 0.757 -11.094 -7.051 1 98.06 91 ASP A C 1
ATOM 747 O O . ASP A 1 91 ? 0.42 -11.656 -6.008 1 98.06 91 ASP A O 1
ATOM 751 N N . LEU A 1 92 ? 0.396 -11.453 -8.227 1 97.62 92 LEU A N 1
ATOM 752 C CA . LEU A 1 92 ? -0.31 -12.68 -8.586 1 97.62 92 LEU A CA 1
ATOM 753 C C . LEU A 1 92 ? 0.287 -13.305 -9.836 1 97.62 92 LEU A C 1
ATOM 755 O O . LEU A 1 92 ? 0.386 -12.648 -10.875 1 97.62 92 LEU A O 1
ATOM 759 N N . TYR A 1 93 ? 0.727 -14.586 -9.664 1 97.88 93 TYR A N 1
ATOM 760 C CA . TYR A 1 93 ? 1.36 -15.203 -10.828 1 97.88 93 TYR A CA 1
ATOM 761 C C . TYR A 1 93 ? 1.153 -16.719 -10.82 1 97.88 93 TYR A C 1
ATOM 763 O O . TYR A 1 93 ? 1.251 -17.359 -9.766 1 97.88 93 TYR A O 1
ATOM 771 N N . ILE A 1 94 ? 0.764 -17.234 -11.93 1 97 94 ILE A N 1
ATOM 772 C CA . ILE A 1 94 ? 0.708 -18.672 -12.219 1 97 94 ILE A CA 1
ATOM 773 C C . ILE A 1 94 ? 1.619 -18.984 -13.398 1 97 94 ILE A C 1
ATOM 775 O O . ILE A 1 94 ? 1.577 -18.312 -14.43 1 97 94 ILE A O 1
ATOM 779 N N . GLN A 1 95 ? 2.449 -19.984 -13.266 1 97.69 95 GLN A N 1
ATOM 780 C CA . GLN A 1 95 ? 3.271 -20.406 -14.398 1 97.69 95 GLN A CA 1
ATOM 781 C C . GLN A 1 95 ? 2.412 -20.719 -15.617 1 97.69 95 GLN A C 1
ATOM 783 O O . GLN A 1 95 ? 1.342 -21.312 -15.492 1 97.69 95 GLN A O 1
ATOM 788 N N . PRO A 1 96 ? 2.928 -20.375 -16.797 1 96.44 96 PRO A N 1
ATOM 789 C CA . PRO A 1 96 ? 2.129 -20.5 -18.016 1 96.44 96 PRO A CA 1
ATOM 790 C C . PRO A 1 96 ? 1.596 -21.922 -18.234 1 96.44 96 PRO A C 1
ATOM 792 O O . PRO A 1 96 ? 0.424 -22.094 -18.578 1 96.44 96 PRO A O 1
ATOM 795 N N . LYS A 1 97 ? 2.34 -22.922 -17.969 1 93.88 97 LYS A N 1
ATOM 796 C CA . LYS A 1 97 ? 1.957 -24.297 -18.234 1 93.88 97 LYS A CA 1
ATOM 797 C C . LYS A 1 97 ? 0.822 -24.75 -17.312 1 93.88 97 LYS A C 1
ATOM 799 O O . LYS A 1 97 ? 0.177 -25.766 -17.578 1 93.88 97 LYS A O 1
ATOM 804 N N . TYR A 1 98 ? 0.549 -24 -16.297 1 93.81 98 TYR A N 1
ATOM 805 C CA . TYR A 1 98 ? -0.479 -24.406 -15.344 1 93.81 98 TYR A CA 1
ATOM 806 C C . TYR A 1 98 ? -1.652 -23.422 -15.375 1 93.81 98 TYR A C 1
ATOM 808 O O . TYR A 1 98 ? -2.453 -23.391 -14.438 1 93.81 98 TYR A O 1
ATOM 816 N N . ARG A 1 99 ? -1.729 -22.578 -16.359 1 90.81 99 ARG A N 1
ATOM 817 C CA . ARG A 1 99 ? -2.842 -21.641 -16.484 1 90.81 99 ARG A CA 1
ATOM 818 C C . ARG A 1 99 ? -4.074 -22.328 -17.047 1 90.81 99 ARG A C 1
ATOM 820 O O . ARG A 1 99 ? -3.973 -23.422 -17.625 1 90.81 99 ARG A O 1
ATOM 827 N N . ARG A 1 100 ? -5.238 -21.875 -16.75 1 87.19 100 ARG A N 1
ATOM 828 C CA . ARG A 1 100 ? -6.539 -22.359 -17.203 1 87.19 100 ARG A CA 1
ATOM 829 C C . ARG A 1 100 ? -7.008 -23.547 -16.359 1 87.19 100 ARG A C 1
ATOM 831 O O . ARG A 1 100 ? -7.875 -24.312 -16.797 1 87.19 100 ARG A O 1
ATOM 838 N N . PHE A 1 101 ? -6.375 -23.75 -15.258 1 87.56 101 PHE A N 1
ATOM 839 C CA . PHE A 1 101 ? -6.836 -24.734 -14.289 1 87.56 101 PHE A CA 1
ATOM 840 C C . PHE A 1 101 ? -7.555 -24.062 -13.125 1 87.56 101 PHE A C 1
ATOM 842 O O . PHE A 1 101 ? -7.91 -24.719 -12.148 1 87.56 101 PHE A O 1
ATOM 849 N N . GLY A 1 102 ? -7.68 -22.719 -13.164 1 89.06 102 GLY A N 1
ATOM 850 C CA . GLY A 1 102 ? -8.391 -21.984 -12.125 1 89.06 102 GLY A CA 1
ATOM 851 C C . GLY A 1 102 ? -7.516 -21.656 -10.93 1 89.06 102 GLY A C 1
ATOM 852 O O . GLY A 1 102 ? -8.023 -21.25 -9.883 1 89.06 102 GLY A O 1
ATOM 853 N N . LEU A 1 103 ? -6.227 -21.797 -11.086 1 92.88 103 LEU A N 1
ATOM 854 C CA . LEU A 1 103 ? -5.309 -21.625 -9.961 1 92.88 103 LEU A CA 1
ATOM 855 C C . LEU A 1 103 ? -5.234 -20.156 -9.547 1 92.88 103 LEU A C 1
ATOM 857 O O . LEU A 1 103 ? -5.207 -19.844 -8.352 1 92.88 103 LEU A O 1
ATOM 861 N N . GLY A 1 104 ? -5.215 -19.234 -10.531 1 92.94 104 GLY A N 1
ATOM 862 C CA . GLY A 1 104 ? -5.23 -17.812 -10.219 1 92.94 104 GLY A CA 1
ATOM 863 C C . GLY A 1 104 ? -6.461 -17.391 -9.438 1 92.94 104 GLY A C 1
ATOM 864 O O . GLY A 1 104 ? -6.352 -16.672 -8.445 1 92.94 104 GLY A O 1
ATOM 865 N N . ARG A 1 105 ? -7.531 -17.859 -9.906 1 90.12 105 ARG A N 1
ATOM 866 C CA . ARG A 1 105 ? -8.789 -17.562 -9.219 1 90.12 105 ARG A CA 1
ATOM 867 C C . ARG A 1 105 ? -8.766 -18.109 -7.793 1 90.12 105 ARG A C 1
ATOM 869 O O . ARG A 1 105 ? -9.25 -17.453 -6.867 1 90.12 105 ARG A O 1
ATOM 876 N N . SER A 1 106 ? -8.25 -19.281 -7.594 1 92.19 106 SER A N 1
ATOM 877 C CA . SER A 1 106 ? -8.188 -19.891 -6.273 1 92.19 106 SER A CA 1
ATOM 878 C C . SER A 1 106 ? -7.336 -19.047 -5.32 1 92.19 106 SER A C 1
ATOM 880 O O . SER A 1 106 ? -7.68 -18.906 -4.145 1 92.19 106 SER A O 1
ATOM 882 N N . LEU A 1 107 ? -6.223 -18.531 -5.797 1 94.94 107 LEU A N 1
ATOM 883 C CA . LEU A 1 107 ? -5.371 -17.672 -4.988 1 94.94 107 LEU A CA 1
ATOM 884 C C . LEU A 1 107 ? -6.113 -16.391 -4.598 1 94.94 107 LEU A C 1
ATOM 886 O O . LEU A 1 107 ? -6.105 -15.992 -3.432 1 94.94 107 LEU A O 1
ATOM 890 N N . VAL A 1 108 ? -6.781 -15.789 -5.531 1 94 108 VAL A N 1
ATOM 891 C CA . VAL A 1 108 ? -7.516 -14.547 -5.285 1 94 108 VAL A CA 1
ATOM 892 C C . VAL A 1 108 ? -8.656 -14.805 -4.301 1 94 108 VAL A C 1
ATOM 894 O O . VAL A 1 108 ? -8.859 -14.031 -3.365 1 94 108 VAL A O 1
ATOM 897 N N . CYS A 1 109 ? -9.359 -15.875 -4.5 1 91.94 109 CYS A N 1
ATOM 898 C CA . CYS A 1 109 ? -10.445 -16.234 -3.592 1 91.94 109 CYS A CA 1
ATOM 899 C C . CYS A 1 109 ? -9.922 -16.438 -2.174 1 91.94 109 CYS A C 1
ATOM 901 O O . CYS A 1 109 ? -10.594 -16.078 -1.205 1 91.94 109 CYS A O 1
ATOM 903 N N . THR A 1 110 ? -8.82 -17.062 -2.078 1 94.38 110 THR A N 1
ATOM 904 C CA . THR A 1 110 ? -8.211 -17.25 -0.769 1 94.38 110 THR A CA 1
ATOM 905 C C . THR A 1 110 ? -7.918 -15.906 -0.111 1 94.38 110 THR A C 1
ATOM 907 O O . THR A 1 110 ? -8.156 -15.734 1.086 1 94.38 110 THR A O 1
ATOM 910 N N . LEU A 1 111 ? -7.434 -14.93 -0.885 1 96.62 111 LEU A N 1
ATOM 911 C CA . LEU A 1 111 ? -7.191 -13.594 -0.368 1 96.62 111 LEU A CA 1
ATOM 912 C C . LEU A 1 111 ? -8.492 -12.93 0.06 1 96.62 111 LEU A C 1
ATOM 914 O O . LEU A 1 111 ? -8.555 -12.289 1.112 1 96.62 111 LEU A O 1
ATOM 918 N N . ILE A 1 112 ? -9.469 -13.102 -0.755 1 95 112 ILE A N 1
ATOM 919 C CA . ILE A 1 112 ? -10.781 -12.531 -0.459 1 95 112 ILE A CA 1
ATOM 920 C C . ILE A 1 112 ? -11.32 -13.117 0.844 1 95 112 ILE A C 1
ATOM 922 O O . ILE A 1 112 ? -11.852 -12.391 1.686 1 95 112 ILE A O 1
ATOM 926 N N . ARG A 1 113 ? -11.195 -14.375 1.017 1 93.81 113 ARG A N 1
ATOM 927 C CA . ARG A 1 113 ? -11.617 -15.023 2.25 1 93.81 113 ARG A CA 1
ATOM 928 C C . ARG A 1 113 ? -10.898 -14.438 3.457 1 93.81 113 ARG A C 1
ATOM 930 O O . ARG A 1 113 ? -11.516 -14.18 4.492 1 93.81 113 ARG A O 1
ATOM 937 N N . ARG A 1 114 ? -9.656 -14.258 3.32 1 95.69 114 ARG A N 1
ATOM 938 C CA . ARG A 1 114 ? -8.875 -13.656 4.391 1 95.69 114 ARG A CA 1
ATOM 939 C C . ARG A 1 114 ? -9.375 -12.258 4.715 1 95.69 114 ARG A C 1
ATOM 941 O O . ARG A 1 114 ? -9.57 -11.914 5.887 1 95.69 114 ARG A O 1
ATOM 948 N N . ALA A 1 115 ? -9.523 -11.453 3.717 1 96.81 115 ALA A N 1
ATOM 949 C CA . ALA A 1 115 ? -10.031 -10.094 3.902 1 96.81 115 ALA A CA 1
ATOM 950 C C . ALA A 1 115 ? -11.406 -10.109 4.57 1 96.81 115 ALA A C 1
ATOM 952 O O . ALA A 1 115 ? -11.688 -9.281 5.441 1 96.81 115 ALA A O 1
ATOM 953 N N . HIS A 1 116 ? -12.172 -11.039 4.145 1 94.75 116 HIS A N 1
ATOM 954 C CA . HIS A 1 116 ? -13.516 -11.18 4.703 1 94.75 116 HIS A CA 1
ATOM 955 C C . HIS A 1 116 ? -13.453 -11.57 6.18 1 94.75 116 HIS A C 1
ATOM 957 O O . HIS A 1 116 ? -14.148 -10.977 7.008 1 94.75 116 HIS A O 1
ATOM 963 N N . GLN A 1 117 ? -12.68 -12.539 6.465 1 93.94 117 GLN A N 1
ATOM 964 C CA . GLN A 1 117 ? -12.531 -13.016 7.836 1 93.94 117 GLN A CA 1
ATOM 965 C C . GLN A 1 117 ? -12.023 -11.898 8.75 1 93.94 117 GLN A C 1
ATOM 967 O O . GLN A 1 117 ? -12.43 -11.812 9.914 1 93.94 117 GLN A O 1
ATOM 972 N N . LEU A 1 118 ? -11.219 -11.055 8.195 1 93.88 118 LEU A N 1
ATOM 973 C CA . LEU A 1 118 ? -10.625 -9.969 8.969 1 93.88 118 LEU A CA 1
ATOM 974 C C . LEU A 1 118 ? -11.508 -8.727 8.938 1 93.88 118 LEU A C 1
ATOM 976 O O . LEU A 1 118 ? -11.117 -7.668 9.422 1 93.88 118 LEU A O 1
ATOM 980 N N . GLN A 1 119 ? -12.609 -8.812 8.219 1 94.5 119 GLN A N 1
ATOM 981 C CA . GLN A 1 119 ? -13.586 -7.734 8.109 1 94.5 119 GLN A CA 1
ATOM 982 C C . GLN A 1 119 ? -12.969 -6.492 7.473 1 94.5 119 GLN A C 1
ATOM 984 O O . GLN A 1 119 ? -13.195 -5.371 7.934 1 94.5 119 GLN A O 1
ATOM 989 N N . MET A 1 120 ? -12.195 -6.699 6.508 1 96.56 120 MET A N 1
ATOM 990 C CA . MET A 1 120 ? -11.555 -5.605 5.781 1 96.56 120 MET A CA 1
ATOM 991 C C . MET A 1 120 ? -12.523 -4.988 4.773 1 96.56 120 MET A C 1
ATOM 993 O O . MET A 1 120 ? -13.344 -5.691 4.184 1 96.56 120 MET A O 1
ATOM 997 N N . PRO A 1 121 ? -12.391 -3.701 4.559 1 97.31 121 PRO A N 1
ATOM 998 C CA . PRO A 1 121 ? -13.359 -3.006 3.703 1 97.31 121 PRO A CA 1
ATOM 999 C C . PRO A 1 121 ? -13.102 -3.242 2.217 1 97.31 121 PRO A C 1
ATOM 1001 O O . PRO A 1 121 ? -13.992 -3.031 1.391 1 97.31 121 PRO A O 1
ATOM 1004 N N . ARG A 1 122 ? -11.836 -3.631 1.867 1 98.19 122 ARG A N 1
ATOM 1005 C CA . ARG A 1 122 ? -11.5 -3.705 0.449 1 98.19 122 ARG A CA 1
ATOM 1006 C C . ARG A 1 122 ? -10.172 -4.43 0.237 1 98.19 122 ARG A C 1
ATOM 1008 O O . ARG A 1 122 ? -9.438 -4.68 1.193 1 98.19 122 ARG A O 1
ATOM 1015 N N . ILE A 1 123 ? -9.945 -4.805 -0.94 1 98.44 123 ILE A N 1
ATOM 1016 C CA . ILE A 1 123 ? -8.664 -5.23 -1.478 1 98.44 123 ILE A CA 1
ATOM 1017 C C . ILE A 1 123 ? -8.273 -4.344 -2.66 1 98.44 123 ILE A C 1
ATOM 1019 O O . ILE A 1 123 ? -9.125 -4.008 -3.492 1 98.44 123 ILE A O 1
ATOM 1023 N N . GLU A 1 124 ? -7.012 -3.951 -2.703 1 98.56 124 GLU A N 1
ATOM 1024 C CA . GLU A 1 124 ? -6.523 -3.15 -3.82 1 98.56 124 GLU A CA 1
ATOM 1025 C C . GLU A 1 124 ? -5.262 -3.762 -4.426 1 98.56 124 GLU A C 1
ATOM 1027 O O . GLU A 1 124 ? -4.555 -4.523 -3.764 1 98.56 124 GLU A O 1
ATOM 1032 N N . TRP A 1 125 ? -5.031 -3.514 -5.699 1 98.25 125 TRP A N 1
ATOM 1033 C CA . TRP A 1 125 ? -3.832 -3.971 -6.391 1 98.25 125 TRP A CA 1
ATOM 1034 C C . TRP A 1 125 ? -3.553 -3.115 -7.621 1 98.25 125 TRP A C 1
ATOM 1036 O O . TRP A 1 125 ? -4.391 -2.303 -8.023 1 98.25 125 TRP A O 1
ATOM 1046 N N . ASN A 1 126 ? -2.344 -3.242 -8.109 1 97.19 126 ASN A N 1
ATOM 1047 C CA . ASN A 1 126 ? -1.981 -2.605 -9.367 1 97.19 126 ASN A CA 1
ATOM 1048 C C . ASN A 1 126 ? -2.076 -3.584 -10.539 1 97.19 126 ASN A C 1
ATOM 1050 O O . ASN A 1 126 ? -1.941 -4.793 -10.352 1 97.19 126 ASN A O 1
ATOM 1054 N N . VAL A 1 127 ? -2.348 -3.051 -11.656 1 95.94 127 VAL A N 1
ATOM 1055 C CA . VAL A 1 127 ? -2.326 -3.803 -12.906 1 95.94 127 VAL A CA 1
ATOM 1056 C C . VAL A 1 127 ? -1.781 -2.922 -14.023 1 95.94 127 VAL A C 1
ATOM 1058 O O . VAL A 1 127 ? -2.037 -1.716 -14.055 1 95.94 127 VAL A O 1
ATOM 1061 N N . LEU A 1 128 ? -1.007 -3.514 -14.938 1 95.75 128 LEU A N 1
ATOM 1062 C CA . LEU A 1 128 ? -0.493 -2.779 -16.094 1 95.75 128 LEU A CA 1
ATOM 1063 C C . LEU A 1 128 ? -1.602 -2.508 -17.094 1 95.75 128 LEU A C 1
ATOM 1065 O O . LEU A 1 128 ? -2.34 -3.42 -17.469 1 95.75 128 LEU A O 1
ATOM 1069 N N . GLY A 1 129 ? -1.645 -1.282 -17.594 1 95.31 129 GLY A N 1
ATOM 1070 C CA . GLY A 1 129 ? -2.713 -0.857 -18.484 1 95.31 129 GLY A CA 1
ATOM 1071 C C . GLY A 1 129 ? -2.773 -1.66 -19.766 1 95.31 129 GLY A C 1
ATOM 1072 O O . GLY A 1 129 ? -3.857 -1.907 -20.297 1 95.31 129 GLY A O 1
ATOM 1073 N N . TRP A 1 130 ? -1.647 -2.062 -20.312 1 94.62 130 TRP A N 1
ATOM 1074 C CA . TRP A 1 130 ? -1.599 -2.785 -21.578 1 94.62 130 TRP A CA 1
ATOM 1075 C C . TRP A 1 130 ? -2.088 -4.219 -21.406 1 94.62 130 TRP A C 1
ATOM 1077 O O . TRP A 1 130 ? -2.354 -4.914 -22.391 1 94.62 130 TRP A O 1
ATOM 1087 N N . ASN A 1 131 ? -2.121 -4.766 -20.141 1 93.5 131 ASN A N 1
ATOM 1088 C CA . ASN A 1 131 ? -2.553 -6.133 -19.859 1 93.5 131 ASN A CA 1
ATOM 1089 C C . ASN A 1 131 ? -4.07 -6.262 -19.922 1 93.5 131 ASN A C 1
ATOM 1091 O O . ASN A 1 131 ? -4.723 -6.473 -18.891 1 93.5 131 ASN A O 1
ATOM 1095 N N . HIS A 1 132 ? -4.602 -6.316 -21.062 1 93.31 132 HIS A N 1
ATOM 1096 C CA . HIS A 1 132 ? -6.043 -6.277 -21.281 1 93.31 132 HIS A CA 1
ATOM 1097 C C . HIS A 1 132 ? -6.723 -7.523 -20.719 1 93.31 132 HIS A C 1
ATOM 1099 O O . HIS A 1 132 ? -7.844 -7.449 -20.219 1 93.31 132 HIS A O 1
ATOM 1105 N N . LEU A 1 133 ? -6.078 -8.57 -20.828 1 89.88 133 LEU A N 1
ATOM 1106 C CA . LEU A 1 133 ? -6.648 -9.82 -20.328 1 89.88 133 LEU A CA 1
ATOM 1107 C C . LEU A 1 133 ? -6.871 -9.758 -18.828 1 89.88 133 LEU A C 1
ATOM 1109 O O . LEU A 1 133 ? -7.941 -10.125 -18.328 1 89.88 133 LEU A O 1
ATOM 1113 N N . ALA A 1 134 ? -5.828 -9.289 -18.125 1 92.38 134 ALA A N 1
ATOM 1114 C CA . ALA A 1 134 ? -5.949 -9.156 -16.672 1 92.38 134 ALA A CA 1
ATOM 1115 C C . ALA A 1 134 ? -7.043 -8.156 -16.312 1 92.38 134 ALA A C 1
ATOM 1117 O O . ALA A 1 134 ? -7.879 -8.422 -15.445 1 92.38 134 ALA A O 1
ATOM 1118 N N . ARG A 1 135 ? -7.039 -7.035 -16.953 1 94.75 135 ARG A N 1
ATOM 1119 C CA . ARG A 1 135 ? -8.008 -5.98 -16.672 1 94.75 135 ARG A CA 1
ATOM 1120 C C . ARG A 1 135 ? -9.43 -6.469 -16.891 1 94.75 135 ARG A C 1
ATOM 1122 O O . ARG A 1 135 ? -10.328 -6.18 -16.094 1 94.75 135 ARG A O 1
ATOM 1129 N N . GLU A 1 136 ? -9.633 -7.211 -17.922 1 92.06 136 GLU A N 1
ATOM 1130 C CA . GLU A 1 136 ? -10.945 -7.781 -18.219 1 92.06 136 GLU A CA 1
ATOM 1131 C C . GLU A 1 136 ? -11.359 -8.789 -17.141 1 92.06 136 GLU A C 1
ATOM 1133 O O . GLU A 1 136 ? -12.516 -8.805 -16.719 1 92.06 136 GLU A O 1
ATOM 1138 N N . PHE A 1 137 ? -10.461 -9.609 -16.797 1 89.12 137 PHE A N 1
ATOM 1139 C CA . PHE A 1 137 ? -10.719 -10.578 -15.742 1 89.12 137 PHE A CA 1
ATOM 1140 C C . PHE A 1 137 ? -11.148 -9.883 -14.453 1 89.12 137 PHE A C 1
ATOM 1142 O O . PHE A 1 137 ? -12.156 -10.25 -13.852 1 89.12 137 PHE A O 1
ATOM 1149 N N . TYR A 1 138 ? -10.422 -8.805 -14.023 1 93.62 138 TYR A N 1
ATOM 1150 C CA . TYR A 1 138 ? -10.688 -8.109 -12.773 1 93.62 138 TYR A CA 1
ATOM 1151 C C . TYR A 1 138 ? -12.016 -7.367 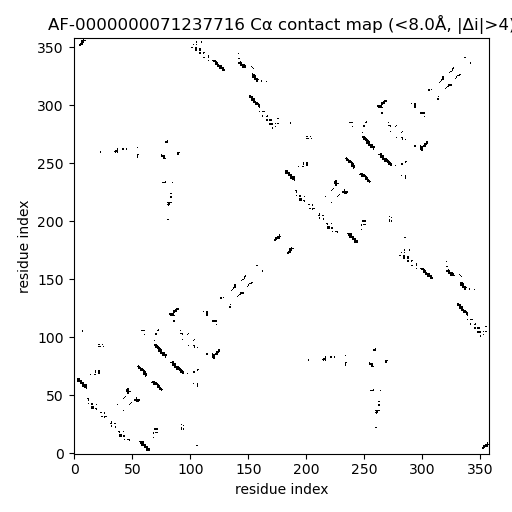-12.828 1 93.62 138 TYR A C 1
ATOM 1153 O O . TYR A 1 138 ? -12.773 -7.363 -11.852 1 93.62 138 TYR A O 1
ATOM 1161 N N . HIS A 1 139 ? -12.258 -6.832 -13.922 1 91.75 139 HIS A N 1
ATOM 1162 C CA . HIS A 1 139 ? -13.484 -6.055 -14.078 1 91.75 139 HIS A CA 1
ATOM 1163 C C . HIS A 1 139 ? -14.695 -6.969 -14.227 1 91.75 139 HIS A C 1
ATOM 1165 O O . HIS A 1 139 ? -15.664 -6.844 -13.477 1 91.75 139 HIS A O 1
ATOM 1171 N N . ASN A 1 140 ? -14.664 -7.914 -15.141 1 89.38 140 ASN A N 1
ATOM 1172 C CA . ASN A 1 140 ? -15.82 -8.719 -15.523 1 89.38 140 ASN A CA 1
ATOM 1173 C C . ASN A 1 140 ? -16.062 -9.859 -14.547 1 89.38 140 ASN A C 1
ATOM 1175 O O . ASN A 1 140 ? -17.203 -10.164 -14.203 1 89.38 140 ASN A O 1
ATOM 1179 N N . LYS A 1 141 ? -15.039 -10.453 -14.125 1 85.81 141 LYS A N 1
ATOM 1180 C CA . LYS A 1 141 ? -15.203 -11.641 -13.289 1 85.81 141 LYS A CA 1
ATOM 1181 C C . LYS A 1 141 ? -15.258 -11.266 -11.805 1 85.81 141 LYS A C 1
ATOM 1183 O O . LYS A 1 141 ? -16.062 -11.82 -11.055 1 85.81 141 LYS A O 1
ATOM 1188 N N . LEU A 1 142 ? -14.445 -10.336 -11.391 1 90.5 142 LEU A N 1
ATOM 1189 C CA . LEU A 1 142 ? -14.367 -10.016 -9.969 1 90.5 142 LEU A CA 1
ATOM 1190 C C . LEU A 1 142 ? -15.266 -8.828 -9.633 1 90.5 142 LEU A C 1
ATOM 1192 O O . LEU A 1 142 ? -15.648 -8.641 -8.469 1 90.5 142 LEU A O 1
ATOM 1196 N N . GLY A 1 143 ? -15.578 -8.008 -10.602 1 93.88 143 GLY A N 1
ATOM 1197 C CA . GLY A 1 143 ? -16.344 -6.801 -10.336 1 93.88 143 GLY A CA 1
ATOM 1198 C C . GLY A 1 143 ? -15.523 -5.699 -9.695 1 93.88 143 GLY A C 1
ATOM 1199 O O . GLY A 1 143 ? -16.047 -4.883 -8.945 1 93.88 143 GLY A O 1
ATOM 1200 N N . ALA A 1 144 ? -14.242 -5.711 -9.906 1 96.25 144 ALA A N 1
ATOM 1201 C CA . ALA A 1 144 ? -13.352 -4.684 -9.367 1 96.25 144 ALA A CA 1
ATOM 1202 C C . ALA A 1 144 ? -13.523 -3.363 -10.109 1 96.25 144 ALA A C 1
ATOM 1204 O O . ALA A 1 144 ? -13.945 -3.344 -11.266 1 96.25 144 ALA A O 1
ATOM 1205 N N . ILE A 1 145 ? -13.242 -2.295 -9.43 1 96.19 145 ILE A N 1
ATOM 1206 C CA . ILE A 1 145 ? -13.312 -0.969 -10.031 1 96.19 145 ILE A CA 1
ATOM 1207 C C . ILE A 1 145 ? -11.914 -0.473 -10.367 1 96.19 145 ILE A C 1
ATOM 1209 O O . ILE A 1 145 ? -10.945 -0.806 -9.672 1 96.19 145 ILE A O 1
ATOM 1213 N N . ASP A 1 146 ? -11.859 0.302 -11.438 1 96.94 14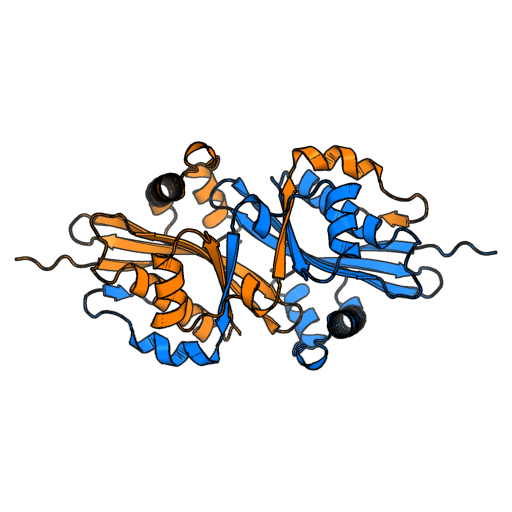6 ASP A N 1
ATOM 1214 C CA . ASP A 1 146 ? -10.633 0.98 -11.844 1 96.94 146 ASP A CA 1
ATOM 1215 C C . ASP A 1 146 ? -10.523 2.357 -11.188 1 96.94 146 ASP A C 1
ATOM 1217 O O . ASP A 1 146 ? -11.062 3.338 -11.711 1 96.94 146 ASP A O 1
ATOM 1221 N N . LEU A 1 147 ? -9.766 2.484 -10.109 1 96.62 147 LEU A N 1
ATOM 1222 C CA . LEU A 1 147 ? -9.664 3.721 -9.336 1 96.62 147 LEU A CA 1
ATOM 1223 C C . LEU A 1 147 ? -8.984 4.812 -10.156 1 96.62 147 LEU A C 1
ATOM 1225 O O . LEU A 1 147 ? -9.289 5.996 -10 1 96.62 147 LEU A O 1
ATOM 1229 N N . THR A 1 148 ? -8.07 4.383 -10.984 1 96.69 148 THR A N 1
ATOM 1230 C CA . THR A 1 148 ? -7.32 5.336 -11.789 1 96.69 148 THR A CA 1
ATOM 1231 C C . THR A 1 148 ? -8.234 6.031 -12.797 1 96.69 148 THR A C 1
ATOM 1233 O O . THR A 1 148 ? -8.32 7.262 -12.812 1 96.69 148 THR A O 1
ATOM 1236 N N . HIS A 1 149 ? -8.977 5.238 -13.547 1 93.69 149 HIS A N 1
ATOM 1237 C CA . HIS A 1 149 ? -9.805 5.812 -14.602 1 93.69 149 HIS A CA 1
ATOM 1238 C C . HIS A 1 149 ? -11.125 6.32 -14.039 1 93.69 149 HIS A C 1
ATOM 1240 O O . HIS A 1 149 ? -11.648 7.344 -14.484 1 93.69 149 HIS A O 1
ATOM 1246 N N . ASP A 1 150 ? -11.648 5.695 -13.008 1 93.56 150 ASP A N 1
ATOM 1247 C CA . ASP A 1 150 ? -12.969 6.051 -12.5 1 93.56 150 ASP A CA 1
ATOM 1248 C C . ASP A 1 150 ? -12.883 7.188 -11.492 1 93.56 150 ASP A C 1
ATOM 1250 O O . ASP A 1 150 ? -13.797 8.016 -11.406 1 93.56 150 ASP A O 1
ATOM 1254 N N . ASP A 1 151 ? -11.789 7.285 -10.727 1 93.12 151 ASP A N 1
ATOM 1255 C CA . ASP A 1 151 ? -11.734 8.234 -9.617 1 93.12 151 ASP A CA 1
ATOM 1256 C C . ASP A 1 151 ? -10.531 9.164 -9.75 1 93.12 151 ASP A C 1
ATOM 1258 O O . ASP A 1 151 ? -10.281 10 -8.875 1 93.12 151 ASP A O 1
ATOM 1262 N N . ASP A 1 152 ? -9.758 8.992 -10.781 1 94.81 152 ASP A N 1
ATOM 1263 C CA . ASP A 1 152 ? -8.688 9.914 -11.133 1 94.81 152 ASP A CA 1
ATOM 1264 C C . ASP A 1 152 ? -7.555 9.859 -10.109 1 94.81 152 ASP A C 1
ATOM 1266 O O . ASP A 1 152 ? -6.965 10.891 -9.773 1 94.81 152 ASP A O 1
ATOM 1270 N N . TRP A 1 153 ? -7.312 8.719 -9.555 1 95.56 153 TRP A N 1
ATOM 1271 C CA . TRP A 1 153 ? -6.176 8.531 -8.664 1 95.56 153 TRP A CA 1
ATOM 1272 C C . TRP A 1 153 ? -4.926 8.148 -9.445 1 95.56 153 TRP A C 1
ATOM 1274 O O . TRP A 1 153 ? -4.945 7.191 -10.227 1 95.56 153 TRP A O 1
ATOM 1284 N N . LEU A 1 154 ? -3.867 8.875 -9.211 1 97.19 154 LEU A N 1
ATOM 1285 C CA . LEU A 1 154 ? -2.566 8.617 -9.82 1 97.19 154 LEU A CA 1
ATOM 1286 C C . LEU A 1 154 ? -1.555 8.18 -8.766 1 97.19 154 LEU A C 1
ATOM 1288 O O . LEU A 1 154 ? -1.621 8.617 -7.613 1 97.19 154 LEU A O 1
ATOM 1292 N N . THR A 1 155 ? -0.629 7.375 -9.172 1 97.88 155 THR A N 1
ATOM 1293 C CA . THR A 1 155 ? 0.421 6.922 -8.266 1 97.88 155 THR A CA 1
ATOM 1294 C C . THR A 1 155 ? 1.75 7.594 -8.602 1 97.88 155 THR A C 1
ATOM 1296 O O . THR A 1 155 ? 2.178 7.594 -9.758 1 97.88 155 THR A O 1
ATOM 1299 N N . TYR A 1 156 ? 2.373 8.211 -7.574 1 97.94 156 TYR A N 1
ATOM 1300 C CA . TYR A 1 156 ? 3.67 8.859 -7.711 1 97.94 156 TYR A CA 1
ATOM 1301 C C . TYR A 1 156 ? 4.742 8.117 -6.922 1 97.94 156 TYR A C 1
ATOM 1303 O O . TYR A 1 156 ? 4.43 7.383 -5.98 1 97.94 156 TYR A O 1
ATOM 1311 N N . ARG A 1 157 ? 6 8.266 -7.422 1 98.06 157 ARG A N 1
ATOM 1312 C CA . ARG A 1 157 ? 7.137 7.59 -6.805 1 98.06 157 ARG A CA 1
ATOM 1313 C C . ARG A 1 157 ? 8.344 8.523 -6.707 1 98.06 157 ARG A C 1
ATOM 1315 O O . ARG A 1 157 ? 8.641 9.258 -7.648 1 98.06 157 ARG A O 1
ATOM 1322 N N . LEU A 1 158 ? 8.93 8.602 -5.559 1 97.5 158 LEU A N 1
ATOM 1323 C CA . LEU A 1 158 ? 10.227 9.227 -5.324 1 97.5 158 LEU A CA 1
ATOM 1324 C C . LEU A 1 158 ? 11.289 8.18 -5.023 1 97.5 158 LEU A C 1
ATOM 1326 O O . LEU A 1 158 ? 11.133 7.375 -4.105 1 97.5 158 LEU A O 1
ATOM 1330 N N . THR A 1 159 ? 12.359 8.148 -5.812 1 96.62 159 THR A N 1
ATOM 1331 C CA . THR A 1 159 ? 13.367 7.109 -5.68 1 96.62 159 THR A CA 1
ATOM 1332 C C . THR A 1 159 ? 14.523 7.582 -4.805 1 96.62 159 THR A C 1
ATOM 1334 O O . THR A 1 159 ? 14.742 8.789 -4.656 1 96.62 159 THR A O 1
ATOM 1337 N N . ARG A 1 160 ? 15.242 6.617 -4.309 1 94.94 160 ARG A N 1
ATOM 1338 C CA . ARG A 1 160 ? 16.281 6.816 -3.314 1 94.94 160 ARG A CA 1
ATOM 1339 C C . ARG A 1 160 ? 17.344 7.793 -3.818 1 94.94 160 ARG A C 1
ATOM 1341 O O . ARG A 1 160 ? 17.938 8.531 -3.031 1 94.94 160 ARG A O 1
ATOM 1348 N N . ASN A 1 161 ? 17.609 7.867 -5.035 1 92.88 161 ASN A N 1
ATOM 1349 C CA . ASN A 1 161 ? 18.641 8.734 -5.598 1 92.88 161 ASN A CA 1
ATOM 1350 C C . ASN A 1 161 ? 18.328 10.203 -5.367 1 92.88 161 ASN A C 1
ATOM 1352 O O . ASN A 1 161 ? 19.203 11.062 -5.492 1 92.88 161 ASN A O 1
ATOM 1356 N N . ARG A 1 162 ? 17.078 10.5 -5.039 1 91.44 162 ARG A N 1
ATOM 1357 C CA . ARG A 1 162 ? 16.672 11.883 -4.812 1 91.44 162 ARG A CA 1
ATOM 1358 C C . ARG A 1 162 ? 16.656 12.219 -3.326 1 91.44 162 ARG A C 1
ATOM 1360 O O . ARG A 1 162 ? 16.578 13.391 -2.945 1 91.44 162 ARG A O 1
ATOM 1367 N N . PHE A 1 163 ? 16.812 11.18 -2.438 1 92.31 163 PHE A N 1
ATOM 1368 C CA . PHE A 1 163 ? 16.609 11.375 -1.006 1 92.31 163 PHE A CA 1
ATOM 1369 C C . PHE A 1 163 ? 17.594 12.398 -0.46 1 92.31 163 PHE A C 1
ATOM 1371 O O . PHE A 1 163 ? 17.203 13.398 0.143 1 92.31 163 PHE A O 1
ATOM 1378 N N . GLU A 1 164 ? 18.859 12.219 -0.76 1 86.94 164 GLU A N 1
ATOM 1379 C CA . GLU A 1 164 ? 19.906 13.047 -0.171 1 86.94 164 GLU A CA 1
ATOM 1380 C C . GLU A 1 164 ? 19.75 14.516 -0.567 1 86.94 164 GLU A C 1
ATOM 1382 O O . GLU A 1 164 ? 19.938 15.406 0.258 1 86.94 164 GLU A O 1
ATOM 1387 N N . ASN A 1 165 ? 19.344 14.805 -1.754 1 85.69 165 ASN A N 1
ATOM 1388 C CA . ASN A 1 165 ? 19.172 16.172 -2.246 1 85.69 165 ASN A CA 1
ATOM 1389 C C . ASN A 1 165 ? 18.016 16.875 -1.542 1 85.69 165 ASN A C 1
ATOM 1391 O O . ASN A 1 165 ? 18.062 18.078 -1.328 1 85.69 165 ASN A O 1
ATOM 1395 N N . LEU A 1 166 ? 17.141 16.078 -1.129 1 86.31 166 LEU A N 1
ATOM 1396 C CA . LEU A 1 166 ? 15.914 16.656 -0.605 1 86.31 166 LEU A CA 1
ATOM 1397 C C . LEU A 1 166 ? 16 16.828 0.908 1 86.31 166 LEU A C 1
ATOM 1399 O O . LEU A 1 166 ? 15.211 17.578 1.495 1 86.31 166 LEU A O 1
ATOM 1403 N N . LEU A 1 167 ? 16.969 16.172 1.539 1 82.75 167 LEU A N 1
ATOM 1404 C CA . LEU A 1 167 ? 17.156 16.328 2.977 1 82.75 167 LEU A CA 1
ATOM 1405 C C . LEU A 1 167 ? 17.547 17.766 3.318 1 82.75 167 LEU A C 1
ATOM 1407 O O . LEU A 1 167 ? 17.359 18.203 4.449 1 82.75 167 LEU A O 1
ATOM 1411 N N . GLN A 1 168 ? 18.031 18.531 2.342 1 78.94 168 GLN A N 1
ATOM 1412 C CA . GLN A 1 168 ? 18.516 19.891 2.547 1 78.94 168 GLN A CA 1
ATOM 1413 C C . GLN A 1 168 ? 17.375 20.891 2.465 1 78.94 168 GLN A C 1
ATOM 1415 O O . GLN A 1 168 ? 17.547 22.062 2.824 1 78.94 168 GLN A O 1
ATOM 1420 N N . LEU A 1 169 ? 16.203 20.469 2.074 1 73.38 169 LEU A N 1
ATOM 1421 C CA . LEU A 1 169 ? 15.07 21.359 1.859 1 73.38 169 LEU A CA 1
ATOM 1422 C C . LEU A 1 169 ? 14.375 21.688 3.176 1 73.38 169 LEU A C 1
ATOM 1424 O O . LEU A 1 169 ? 13.461 22.516 3.213 1 73.38 169 LEU A O 1
ATOM 1428 N N . ASN A 1 170 ? 14.812 21.297 4.336 1 68.12 170 ASN A N 1
ATOM 1429 C CA . ASN A 1 170 ? 14.125 21.578 5.59 1 68.12 170 ASN A CA 1
ATOM 1430 C C . ASN A 1 170 ? 14.18 23.062 5.938 1 68.12 170 ASN A C 1
ATOM 1432 O O . ASN A 1 170 ? 15.258 23.641 6.02 1 68.12 170 ASN A O 1
ATOM 1436 N N . PRO A 1 171 ? 12.93 23.562 6.07 1 66.75 171 PRO A N 1
ATOM 1437 C CA . PRO A 1 171 ? 12.922 24.984 6.406 1 66.75 171 PRO A CA 1
ATOM 1438 C C . PRO A 1 171 ? 13.453 25.266 7.812 1 66.75 171 PRO A C 1
ATOM 1440 O O . PRO A 1 171 ? 13.359 24.406 8.695 1 66.75 171 PRO A O 1
ATOM 1443 N N . SER A 1 172 ? 13.93 26.484 8.016 1 63.53 172 SER A N 1
ATOM 1444 C CA . SER A 1 172 ? 14.602 26.922 9.234 1 63.53 172 SER A CA 1
ATOM 1445 C C . SER A 1 172 ? 13.617 27.078 10.391 1 63.53 172 SER A C 1
ATOM 1447 O O . SER A 1 172 ? 13.984 26.906 11.555 1 63.53 172 SER A O 1
ATOM 1449 N N . ASN A 1 173 ? 12.414 27.406 10.109 1 69 173 ASN A N 1
ATOM 1450 C CA . ASN A 1 173 ? 11.484 27.703 11.188 1 69 173 ASN A CA 1
ATOM 1451 C C . ASN A 1 173 ? 10.781 26.453 11.688 1 69 173 ASN A C 1
ATOM 1453 O O . ASN A 1 173 ? 9.836 26.531 12.469 1 69 173 ASN A O 1
ATOM 1457 N N . VAL A 1 174 ? 11.086 25.422 11.211 1 77.25 174 VAL A N 1
ATOM 1458 C CA . VAL A 1 174 ? 10.477 24.156 11.617 1 77.25 174 VAL A CA 1
ATOM 1459 C C . VAL A 1 174 ? 11.523 23.281 12.289 1 77.25 174 VAL A C 1
ATOM 1461 O O . VAL A 1 174 ? 12.562 22.984 11.703 1 77.25 174 VAL A O 1
ATOM 1464 N N . ARG A 1 175 ? 11.258 23.109 13.555 1 84.5 175 ARG A N 1
ATOM 1465 C CA . ARG A 1 175 ? 12.094 22.156 14.273 1 84.5 175 ARG A CA 1
ATOM 1466 C C . ARG A 1 175 ? 11.617 20.734 14.039 1 84.5 175 ARG A C 1
ATOM 1468 O O . ARG A 1 175 ? 10.414 20.469 14.047 1 84.5 175 ARG A O 1
ATOM 1475 N N . ILE A 1 176 ? 12.516 19.828 13.734 1 82.31 176 ILE A N 1
ATOM 1476 C CA . ILE A 1 176 ? 12.195 18.406 13.586 1 82.31 176 ILE A CA 1
ATOM 1477 C C . ILE A 1 176 ? 12.68 17.641 14.812 1 82.31 176 ILE A C 1
ATOM 1479 O O . ILE A 1 176 ? 13.859 17.688 15.156 1 82.31 176 ILE A O 1
ATOM 1483 N N . ASP A 1 177 ? 11.727 17.078 15.461 1 79.56 177 ASP A N 1
ATOM 1484 C CA . ASP A 1 177 ? 12.086 16.234 16.609 1 79.56 177 ASP A CA 1
ATOM 1485 C C . ASP A 1 177 ? 12.555 14.859 16.141 1 79.56 177 ASP A C 1
ATOM 1487 O O . ASP A 1 177 ? 11.773 14.094 15.578 1 79.56 177 ASP A O 1
ATOM 1491 N N . GLU A 1 178 ? 13.844 14.68 16.047 1 65.88 178 GLU A N 1
ATOM 1492 C CA . GLU A 1 178 ? 14.406 13.406 15.617 1 65.88 178 GLU A CA 1
ATOM 1493 C C . GLU A 1 178 ? 14.438 12.398 16.766 1 65.88 178 GLU A C 1
ATOM 1495 O O . GLU A 1 178 ? 14.93 12.711 17.859 1 65.88 178 GLU A O 1
ATOM 1500 N N . LYS A 1 179 ? 13.789 11.383 16.828 1 53.25 179 LYS A N 1
ATOM 1501 C CA . LYS A 1 179 ? 14.008 10.281 17.766 1 53.25 179 LYS A CA 1
ATOM 1502 C C . LYS A 1 179 ? 14.883 9.195 17.141 1 53.25 179 LYS A C 1
ATOM 1504 O O . LYS A 1 179 ? 14.859 9 15.922 1 53.25 179 LYS A O 1
ATOM 1509 N N . MET B 1 1 ? 7.012 40.906 15.898 1 40.81 1 MET B N 1
ATOM 1510 C CA . MET B 1 1 ? 5.859 40.031 15.641 1 40.81 1 MET B CA 1
ATOM 1511 C C . MET B 1 1 ? 6.191 38.594 15.93 1 40.81 1 MET B C 1
ATOM 1513 O O . MET B 1 1 ? 7.18 38.062 15.414 1 40.81 1 MET B O 1
ATOM 1517 N N . SER B 1 2 ? 5.855 37.969 17.016 1 52.72 2 SER B N 1
ATOM 1518 C CA . SER B 1 2 ? 6.383 36.719 17.562 1 52.72 2 SER B CA 1
ATOM 1519 C C . SER B 1 2 ? 6.309 35.594 16.531 1 52.72 2 SER B C 1
ATOM 1521 O O . SER B 1 2 ? 5.266 35.375 15.922 1 52.72 2 SER B O 1
ATOM 1523 N N . GLU B 1 3 ? 7.328 35.188 15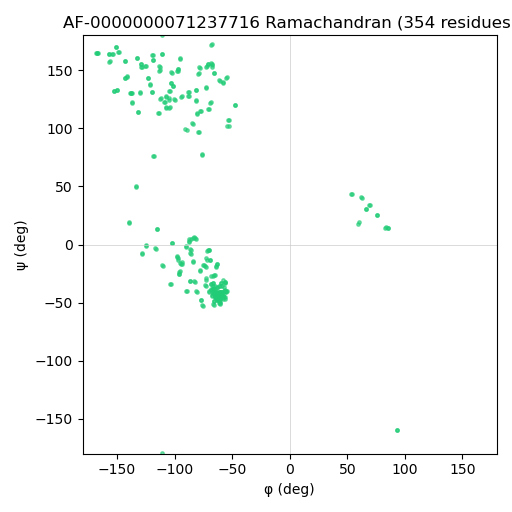.859 1 70.38 3 GLU B N 1
ATOM 1524 C CA . GLU B 1 3 ? 7.441 34.219 14.773 1 70.38 3 GLU B CA 1
ATOM 1525 C C . GLU B 1 3 ? 6.809 32.906 15.156 1 70.38 3 GLU B C 1
ATOM 1527 O O . GLU B 1 3 ? 7.004 32.406 16.266 1 70.38 3 GLU B O 1
ATOM 1532 N N . ILE B 1 4 ? 5.664 32.594 14.586 1 83.31 4 ILE B N 1
ATOM 1533 C CA . ILE B 1 4 ? 5.016 31.328 14.82 1 83.31 4 ILE B CA 1
ATOM 1534 C C . ILE B 1 4 ? 6.035 30.188 14.68 1 83.31 4 ILE B C 1
ATOM 1536 O O . ILE B 1 4 ? 6.766 30.125 13.688 1 83.31 4 ILE B O 1
ATOM 1540 N N . GLU B 1 5 ? 6.207 29.453 15.75 1 89.88 5 GLU B N 1
ATOM 1541 C CA . GLU B 1 5 ? 7.137 28.328 15.766 1 89.88 5 GLU B CA 1
ATOM 1542 C C . GLU B 1 5 ? 6.391 27 15.664 1 89.88 5 GLU B C 1
ATOM 1544 O O . GLU B 1 5 ? 5.332 26.828 16.281 1 89.88 5 GLU B O 1
ATOM 1549 N N . PHE B 1 6 ? 6.941 26.109 14.898 1 93.75 6 PHE B N 1
ATOM 1550 C CA . PHE B 1 6 ? 6.336 24.797 14.703 1 93.75 6 PHE B CA 1
ATOM 1551 C C . PHE B 1 6 ? 7.328 23.688 15.031 1 93.75 6 PHE B C 1
ATOM 1553 O O . PHE B 1 6 ? 8.539 23.906 14.977 1 93.75 6 PHE B O 1
ATOM 1560 N N . ILE B 1 7 ? 6.797 22.562 15.414 1 95.12 7 ILE B N 1
ATOM 1561 C CA . ILE B 1 7 ? 7.613 21.375 15.609 1 95.12 7 ILE B CA 1
ATOM 1562 C C . ILE B 1 7 ? 6.992 20.188 14.859 1 95.12 7 ILE B C 1
ATOM 1564 O O . ILE B 1 7 ? 5.773 20 14.891 1 95.12 7 ILE B O 1
ATOM 1568 N N . VAL B 1 8 ? 7.766 19.453 14.094 1 96.25 8 VAL B N 1
ATOM 1569 C CA . VAL B 1 8 ? 7.383 18.188 13.5 1 96.25 8 VAL B CA 1
ATOM 1570 C C . VAL B 1 8 ? 7.848 17.031 14.406 1 96.25 8 VAL B C 1
ATOM 1572 O O . VAL B 1 8 ? 9.016 16.984 14.789 1 96.25 8 VAL B O 1
ATOM 1575 N N . ARG B 1 9 ? 6.98 16.188 14.742 1 96.88 9 ARG B N 1
ATOM 1576 C CA . ARG B 1 9 ? 7.297 15.062 15.617 1 96.88 9 ARG B CA 1
ATOM 1577 C C . ARG B 1 9 ? 6.434 13.844 15.289 1 96.88 9 ARG B C 1
ATOM 1579 O O . ARG B 1 9 ? 5.445 13.961 14.555 1 96.88 9 ARG B O 1
ATOM 1586 N N . ASP B 1 10 ? 6.898 12.672 15.867 1 97.81 10 ASP B N 1
ATOM 1587 C CA . ASP B 1 10 ? 6.031 11.5 15.805 1 97.81 10 ASP B CA 1
ATOM 1588 C C . ASP B 1 10 ? 4.707 11.758 16.516 1 97.81 10 ASP B C 1
ATOM 1590 O O . ASP B 1 10 ? 4.676 12.398 17.562 1 97.81 10 ASP B O 1
ATOM 1594 N N . ALA B 1 11 ? 3.684 11.266 15.945 1 98.06 11 ALA B N 1
ATOM 1595 C CA . ALA B 1 11 ? 2.377 11.352 16.594 1 98.06 11 ALA B CA 1
ATOM 1596 C C . ALA B 1 11 ? 2.336 10.5 17.859 1 98.06 11 ALA B C 1
ATOM 1598 O O . ALA B 1 11 ? 3.08 9.531 17.984 1 98.06 11 ALA B O 1
ATOM 1599 N N . ARG B 1 12 ? 1.491 10.906 18.766 1 96.88 12 ARG B N 1
ATOM 1600 C CA . ARG B 1 12 ? 1.17 10.156 19.969 1 96.88 12 ARG B CA 1
ATOM 1601 C C . ARG B 1 12 ? -0.312 9.797 20.016 1 96.88 12 ARG B C 1
ATOM 1603 O O . ARG B 1 12 ? -1.112 10.352 19.25 1 96.88 12 ARG B O 1
ATOM 1610 N N . SER B 1 13 ? -0.586 8.82 20.906 1 97.12 13 SER B N 1
ATOM 1611 C CA . SER B 1 13 ? -1.972 8.375 21.016 1 97.12 13 SER B CA 1
ATOM 1612 C C . SER B 1 13 ? -2.904 9.539 21.328 1 97.12 13 SER B C 1
ATOM 1614 O O . SER B 1 13 ? -4.047 9.57 20.875 1 97.12 13 SER B O 1
ATOM 1616 N N . SER B 1 14 ? -2.434 10.484 22.047 1 97.5 14 SER B N 1
ATOM 1617 C CA . SER B 1 14 ? -3.25 11.625 22.453 1 97.5 14 SER B CA 1
ATOM 1618 C C . SER B 1 14 ? -3.541 12.547 21.281 1 97.5 14 SER B C 1
ATOM 1620 O O . SER B 1 14 ? -4.402 13.43 21.375 1 97.5 14 SER B O 1
ATOM 1622 N N . ASP B 1 15 ? -2.871 12.398 20.203 1 98.25 15 ASP B N 1
ATOM 1623 C CA . ASP B 1 15 ? -3.053 13.258 19.031 1 98.25 15 ASP B CA 1
ATOM 1624 C C . ASP B 1 15 ? -4.188 12.742 18.156 1 98.25 15 ASP B C 1
ATOM 1626 O O . ASP B 1 15 ? -4.586 13.406 17.188 1 98.25 15 ASP B O 1
ATOM 1630 N N . CYS B 1 16 ? -4.785 11.609 18.469 1 98.31 16 CYS B N 1
ATOM 1631 C CA . CYS B 1 16 ? -5.625 10.883 17.516 1 98.31 16 CYS B CA 1
ATOM 1632 C C . CYS B 1 16 ? -6.906 11.656 17.219 1 98.31 16 CYS B C 1
ATOM 1634 O O . CYS B 1 16 ? -7.426 11.609 16.109 1 98.31 16 CYS B O 1
ATOM 1636 N N . HIS B 1 17 ? -7.441 12.367 18.172 1 98.5 17 HIS B N 1
ATOM 1637 C CA . HIS B 1 17 ? -8.617 13.188 17.891 1 98.5 17 HIS B CA 1
ATOM 1638 C C . HIS B 1 17 ? -8.289 14.297 16.906 1 98.5 17 HIS B C 1
ATOM 1640 O O .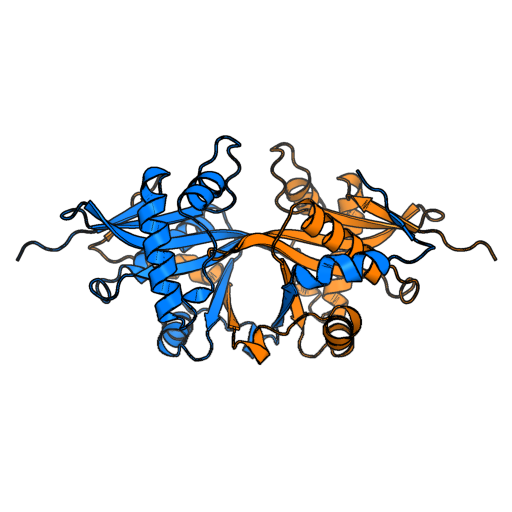 HIS B 1 17 ? -9.062 14.555 15.977 1 98.5 17 HIS B O 1
ATOM 1646 N N . SER B 1 18 ? -7.172 14.969 17.125 1 98.62 18 SER B N 1
ATOM 1647 C CA . SER B 1 18 ? -6.738 16.031 16.203 1 98.62 18 SER B CA 1
ATOM 1648 C C . SER B 1 18 ? -6.449 15.469 14.82 1 98.62 18 SER B C 1
ATOM 1650 O O . SER B 1 18 ? -6.828 16.062 13.812 1 98.62 18 SER B O 1
ATOM 1652 N N . ILE B 1 19 ? -5.789 14.336 14.742 1 98.62 19 ILE B N 1
ATOM 1653 C CA . ILE B 1 19 ? -5.473 13.695 13.469 1 98.62 19 ILE B CA 1
ATOM 1654 C C . ILE B 1 19 ? -6.762 13.344 12.727 1 98.62 19 ILE B C 1
ATOM 1656 O O . ILE B 1 19 ? -6.883 13.586 11.523 1 98.62 19 ILE B O 1
ATOM 1660 N N . HIS B 1 20 ? -7.711 12.797 13.492 1 98.69 20 HIS B N 1
ATOM 1661 C CA . HIS B 1 20 ? -9 12.461 12.898 1 98.69 20 HIS B CA 1
ATOM 1662 C C . HIS B 1 20 ? -9.672 13.695 12.297 1 98.69 20 HIS B C 1
ATOM 1664 O O . HIS B 1 20 ? -10.203 13.641 11.188 1 98.69 20 HIS B O 1
ATOM 1670 N N . SER B 1 21 ? -9.641 14.789 13.031 1 98.38 21 SER B N 1
ATOM 1671 C CA . SER B 1 21 ? -10.219 16.031 12.531 1 98.38 21 SER B CA 1
ATOM 1672 C C . SER B 1 21 ? -9.539 16.484 11.242 1 98.38 21 SER B C 1
ATOM 1674 O O . SER B 1 21 ? -10.203 16.938 10.312 1 98.38 21 SER B O 1
ATOM 1676 N N . LEU B 1 22 ? -8.266 16.406 11.18 1 98.62 22 LEU B N 1
ATOM 1677 C CA . LEU B 1 22 ? -7.504 16.781 10 1 98.62 22 LEU B CA 1
ATOM 1678 C C . LEU B 1 22 ? -7.816 15.867 8.828 1 98.62 22 LEU B C 1
ATOM 1680 O O . LEU B 1 22 ? -7.867 16.312 7.676 1 98.62 22 LEU B O 1
ATOM 1684 N N . ILE B 1 23 ? -7.996 14.555 9.102 1 98.5 23 ILE B N 1
ATOM 1685 C CA . ILE B 1 23 ? -8.406 13.602 8.078 1 98.5 23 ILE B CA 1
ATOM 1686 C C . ILE B 1 23 ? -9.734 14.039 7.465 1 98.5 23 ILE B C 1
ATOM 1688 O O . ILE B 1 23 ? -9.891 14.031 6.242 1 98.5 23 ILE B O 1
ATOM 1692 N N . CYS B 1 24 ? -10.656 14.438 8.32 1 98.25 24 CYS B N 1
ATOM 1693 C CA . CYS B 1 24 ? -11.961 14.883 7.852 1 98.25 24 CYS B CA 1
ATOM 1694 C C . CYS B 1 24 ? -11.836 16.141 7.004 1 98.25 24 CYS B C 1
ATOM 1696 O O . CYS B 1 24 ? -12.5 16.281 5.977 1 98.25 24 CYS B O 1
ATOM 1698 N N . GLU B 1 25 ? -10.984 17.078 7.398 1 97.94 25 GLU B N 1
ATOM 1699 C CA . GLU B 1 25 ? -10.75 18.281 6.613 1 97.94 25 GLU B CA 1
ATOM 1700 C C . GLU B 1 25 ? -10.164 17.953 5.246 1 97.94 25 GLU B C 1
ATOM 1702 O O . GLU B 1 25 ? -10.547 18.547 4.238 1 97.94 25 GLU B O 1
ATOM 1707 N N . LEU B 1 26 ? -9.25 17.031 5.25 1 97.38 26 LEU B N 1
ATOM 1708 C CA . LEU B 1 26 ? -8.641 16.609 3.994 1 97.38 26 LEU B CA 1
ATOM 1709 C C . LEU B 1 26 ? -9.688 16 3.064 1 97.38 26 LEU B C 1
ATOM 1711 O O . LEU B 1 26 ? -9.711 16.312 1.869 1 97.38 26 LEU B O 1
ATOM 1715 N N . ALA B 1 27 ? -10.5 15.109 3.625 1 96.44 27 ALA B N 1
ATOM 1716 C CA . ALA B 1 27 ? -11.57 14.5 2.838 1 96.44 27 ALA B CA 1
ATOM 1717 C C . ALA B 1 27 ? -12.477 15.57 2.232 1 96.44 27 ALA B C 1
ATOM 1719 O O . ALA B 1 27 ? -12.906 15.445 1.084 1 96.44 27 ALA B O 1
ATOM 1720 N N . GLU B 1 28 ? -12.773 16.578 2.998 1 96.19 28 GLU B N 1
ATOM 1721 C CA . GLU B 1 28 ? -13.578 17.688 2.496 1 96.19 28 GLU B CA 1
ATOM 1722 C C . GLU B 1 28 ? -12.883 18.391 1.335 1 96.19 28 GLU B C 1
ATOM 1724 O O . GLU B 1 28 ? -13.5 18.672 0.31 1 96.19 28 GLU B O 1
ATOM 1729 N N . TYR B 1 29 ? -11.656 18.672 1.521 1 93.38 29 TYR B N 1
ATOM 1730 C CA . TYR B 1 29 ? -10.859 19.297 0.468 1 93.38 29 TYR B CA 1
ATOM 1731 C C . TYR B 1 29 ? -10.898 18.469 -0.808 1 93.38 29 TYR B C 1
ATOM 1733 O O . TYR B 1 29 ? -10.969 19.016 -1.911 1 93.38 29 TYR B O 1
ATOM 1741 N N . GLU B 1 30 ? -10.844 17.109 -0.648 1 92.19 30 GLU B N 1
ATOM 1742 C CA . GLU B 1 30 ? -10.828 16.188 -1.779 1 92.19 30 GLU B CA 1
ATOM 1743 C C . GLU B 1 30 ? -12.242 15.922 -2.299 1 92.19 30 GLU B C 1
ATOM 1745 O O . GLU B 1 30 ? -12.445 15.07 -3.16 1 92.19 30 GLU B O 1
ATOM 1750 N N . LYS B 1 31 ? -13.312 16.641 -1.78 1 91.38 31 LYS B N 1
ATOM 1751 C CA . LYS B 1 31 ? -14.711 16.609 -2.203 1 91.38 31 LYS B CA 1
ATOM 1752 C C . LYS B 1 31 ? -15.336 15.242 -1.917 1 91.38 31 LYS B C 1
ATOM 1754 O O . LYS B 1 31 ? -16.188 14.766 -2.676 1 91.38 31 LYS B O 1
ATOM 1759 N N . MET B 1 32 ? -14.82 14.57 -0.814 1 91.12 32 MET B N 1
ATOM 1760 C CA . MET B 1 32 ? -15.336 13.266 -0.404 1 91.12 32 MET B CA 1
ATOM 1761 C C . MET B 1 32 ? -15.578 13.227 1.102 1 91.12 32 MET B C 1
ATOM 1763 O O . MET B 1 32 ? -15.156 12.289 1.778 1 91.12 32 MET B O 1
ATOM 1767 N N . PRO B 1 33 ? -16.281 14.211 1.688 1 88.88 33 PRO B N 1
ATOM 1768 C CA . PRO B 1 33 ? -16.406 14.297 3.145 1 88.88 33 PRO B CA 1
ATOM 1769 C C . PRO B 1 33 ? -17.188 13.125 3.734 1 88.88 33 PRO B C 1
ATOM 1771 O O . PRO B 1 33 ? -16.969 12.734 4.883 1 88.88 33 PRO B O 1
ATOM 1774 N N . ASP B 1 34 ? -18.062 12.508 2.992 1 90.94 34 ASP B N 1
ATOM 1775 C CA . ASP B 1 34 ? -18.953 11.477 3.504 1 90.94 34 ASP B CA 1
ATOM 1776 C C . ASP B 1 34 ? -18.297 10.102 3.475 1 90.94 34 ASP B C 1
ATOM 1778 O O . ASP B 1 34 ? -18.891 9.117 3.916 1 90.94 34 ASP B O 1
ATOM 1782 N N . GLN B 1 35 ? -17.062 10.086 3.109 1 91.06 35 GLN B N 1
ATOM 1783 C CA . GLN B 1 35 ? -16.422 8.789 2.918 1 91.06 35 GLN B CA 1
ATOM 1784 C C . GLN B 1 35 ? -15.664 8.359 4.172 1 91.06 35 GLN B C 1
ATOM 1786 O O . GLN B 1 35 ? -15.305 7.191 4.316 1 91.06 35 GLN B O 1
ATOM 1791 N N . VAL B 1 36 ? -15.406 9.273 5.098 1 96.38 36 VAL B N 1
ATOM 1792 C CA . VAL B 1 36 ? -14.617 8.953 6.285 1 96.38 36 VAL B CA 1
ATOM 1793 C C . VAL B 1 36 ? -15.484 8.195 7.289 1 96.38 36 VAL B C 1
ATOM 1795 O O . VAL B 1 36 ? -16.453 8.742 7.82 1 96.38 36 VAL B O 1
ATOM 1798 N N . GLU B 1 37 ? -15.141 6.98 7.523 1 96.88 37 GLU B N 1
ATOM 1799 C CA . GLU B 1 37 ? -15.922 6.145 8.43 1 96.88 37 GLU B CA 1
ATOM 1800 C C . GLU B 1 37 ? -15.148 5.855 9.711 1 96.88 37 GLU B C 1
ATOM 1802 O O . GLU B 1 37 ? -15.742 5.527 10.742 1 96.88 37 GLU B O 1
ATOM 1807 N N . ILE B 1 38 ? -13.883 6.035 9.703 1 97 38 ILE B N 1
ATOM 1808 C CA . ILE B 1 38 ? -13.07 5.707 10.867 1 97 38 ILE B CA 1
ATOM 1809 C C . ILE B 1 38 ? -13.336 6.719 11.984 1 97 38 ILE B C 1
ATOM 1811 O O . ILE B 1 38 ? -13.781 7.836 11.719 1 97 38 ILE B O 1
ATOM 1815 N N . THR B 1 39 ? -13.078 6.277 13.25 1 97.56 39 THR B N 1
ATOM 1816 C CA . THR B 1 39 ? -13.172 7.164 14.406 1 97.56 39 THR B CA 1
ATOM 1817 C C . THR B 1 39 ? -11.797 7.43 15 1 97.56 39 THR B C 1
ATOM 1819 O O . THR B 1 39 ? -10.828 6.734 14.68 1 97.56 39 THR B O 1
ATOM 1822 N N . ALA B 1 40 ? -11.773 8.492 15.828 1 98.19 40 ALA B N 1
ATOM 1823 C CA . ALA B 1 40 ? -10.531 8.758 16.562 1 98.19 40 ALA B CA 1
ATOM 1824 C C . ALA B 1 40 ? -10.125 7.562 17.406 1 98.19 40 ALA B C 1
ATOM 1826 O O . ALA B 1 40 ? -8.938 7.266 17.547 1 98.19 40 ALA B O 1
ATOM 1827 N N . GLU B 1 41 ? -11.086 6.914 17.938 1 97.5 41 GLU B N 1
ATOM 1828 C CA . GLU B 1 41 ? -10.82 5.746 18.781 1 97.5 41 GLU B CA 1
ATOM 1829 C C . GLU B 1 41 ? -10.219 4.605 17.969 1 97.5 41 GLU B C 1
ATOM 1831 O O . GLU B 1 41 ? -9.305 3.92 18.438 1 97.5 41 GLU B O 1
ATOM 1836 N N . ARG B 1 42 ? -10.734 4.43 16.844 1 96.44 42 ARG B N 1
ATOM 1837 C CA . ARG B 1 42 ? -10.195 3.389 15.969 1 96.44 42 ARG B CA 1
ATOM 1838 C C . ARG B 1 42 ? -8.766 3.719 15.547 1 96.44 42 ARG B C 1
ATOM 1840 O O . ARG B 1 42 ? -7.91 2.836 15.492 1 96.44 42 ARG B O 1
ATOM 1847 N N . LEU B 1 43 ? -8.539 5 15.234 1 97.44 43 LEU B N 1
ATOM 1848 C CA . LEU B 1 43 ? -7.191 5.445 14.914 1 97.44 43 LEU B CA 1
ATOM 1849 C C . LEU B 1 43 ? -6.23 5.125 16.062 1 97.44 43 LEU B C 1
ATOM 1851 O O . LEU B 1 43 ? -5.125 4.637 15.828 1 97.44 43 LEU B O 1
ATOM 1855 N N . LYS B 1 44 ? -6.691 5.418 17.203 1 97.25 44 LYS B N 1
ATOM 1856 C CA . LYS B 1 44 ? -5.879 5.16 18.391 1 97.25 44 LYS B CA 1
ATOM 1857 C C . LYS B 1 44 ? -5.574 3.672 18.531 1 97.25 44 LYS B C 1
ATOM 1859 O O . LYS B 1 44 ? -4.43 3.291 18.797 1 97.25 44 LYS B O 1
ATOM 1864 N N . GLU B 1 45 ? -6.539 2.891 18.375 1 96.12 45 GLU B N 1
ATOM 1865 C CA . GLU B 1 45 ? -6.371 1.445 18.484 1 96.12 45 GLU B CA 1
ATOM 1866 C C . GLU B 1 45 ? -5.426 0.915 17.406 1 96.12 45 GLU B C 1
ATOM 1868 O O . GLU B 1 45 ? -4.539 0.107 17.703 1 96.12 45 GLU B O 1
ATOM 1873 N N . ASP B 1 46 ? -5.613 1.362 16.234 1 96.38 46 ASP B N 1
ATOM 1874 C CA . ASP B 1 46 ? -4.852 0.851 15.094 1 96.38 46 ASP B CA 1
ATOM 1875 C C . ASP B 1 46 ? -3.412 1.354 15.125 1 96.38 46 ASP B C 1
ATOM 1877 O O . ASP B 1 46 ? -2.494 0.655 14.695 1 96.38 46 ASP B O 1
ATOM 1881 N N . GLY B 1 47 ? -3.24 2.525 15.57 1 96.94 47 GLY B N 1
ATOM 1882 C CA . GLY B 1 47 ? -1.926 3.143 15.492 1 96.94 47 GLY B CA 1
ATOM 1883 C C . GLY B 1 47 ? -1.123 3.002 16.766 1 96.94 47 GLY B C 1
ATOM 1884 O O . GLY B 1 47 ? 0.11 3.023 16.734 1 96.94 47 GLY B O 1
ATOM 1885 N N . PHE B 1 48 ? -1.788 2.848 17.875 1 95.88 48 PHE B N 1
ATOM 1886 C CA . PHE B 1 48 ? -1.101 2.955 19.156 1 95.88 48 PHE B CA 1
ATOM 1887 C C . PHE B 1 48 ? -1.598 1.893 20.125 1 95.88 48 PHE B C 1
ATOM 1889 O O . PHE B 1 48 ? -1.43 2.027 21.344 1 95.88 48 PHE B O 1
ATOM 1896 N N . GLY B 1 49 ? -2.18 0.93 19.609 1 90.44 49 GLY B N 1
ATOM 1897 C CA . GLY B 1 49 ? -2.738 -0.11 20.453 1 90.44 49 GLY B CA 1
ATOM 1898 C C . GLY B 1 49 ? -1.679 -0.931 21.172 1 90.44 49 GLY B C 1
ATOM 1899 O O . GLY B 1 49 ? -0.484 -0.765 20.906 1 90.44 49 GLY B O 1
ATOM 1900 N N . PRO B 1 50 ? -2.088 -1.763 22.047 1 85.81 50 PRO B N 1
ATOM 1901 C CA . PRO B 1 50 ? -1.18 -2.504 22.922 1 85.81 50 PRO B CA 1
ATOM 1902 C C . PRO B 1 50 ? -0.458 -3.641 22.203 1 85.81 50 PRO B C 1
ATOM 1904 O O . PRO B 1 50 ? 0.552 -4.148 22.703 1 85.81 50 PRO B O 1
ATOM 1907 N N . ASP B 1 51 ? -0.904 -4.078 21.078 1 76.69 51 ASP B N 1
ATOM 1908 C CA . ASP B 1 51 ? -0.309 -5.223 20.406 1 76.69 51 ASP B CA 1
ATOM 1909 C C . ASP B 1 51 ? 1.06 -4.867 19.828 1 76.69 51 ASP B C 1
ATOM 1911 O O . ASP B 1 51 ? 1.785 -5.746 19.344 1 76.69 51 ASP B O 1
ATOM 1915 N N . HIS B 1 52 ? 1.445 -3.529 19.922 1 71.81 52 HIS B N 1
ATOM 1916 C CA . HIS B 1 52 ? 2.742 -3.01 19.5 1 71.81 52 HIS B CA 1
ATOM 1917 C C . HIS B 1 52 ? 2.984 -3.258 18.016 1 71.81 52 HIS B C 1
ATOM 1919 O O . HIS B 1 52 ? 4.125 -3.473 17.609 1 71.81 52 HIS B O 1
ATOM 1925 N N . GLN B 1 53 ? 2.027 -3.502 17.266 1 85.38 53 GLN B N 1
ATOM 1926 C CA . GLN B 1 53 ? 2.098 -3.613 15.82 1 85.38 53 GLN B CA 1
ATOM 1927 C C . GLN B 1 53 ? 1.229 -2.553 15.148 1 85.38 53 GLN B C 1
ATOM 1929 O O . GLN B 1 53 ? 0.12 -2.846 14.695 1 85.38 53 GLN B O 1
ATOM 1934 N N . PRO B 1 54 ? 1.811 -1.381 15.195 1 94 54 PRO B N 1
ATOM 1935 C CA . PRO B 1 54 ? 1.016 -0.305 14.594 1 94 54 PRO B CA 1
ATOM 1936 C C . PRO B 1 54 ? 0.665 -0.57 13.133 1 94 54 PRO B C 1
ATOM 1938 O O . PRO B 1 54 ? 1.509 -1.045 12.367 1 94 54 PRO B O 1
ATOM 1941 N N . ARG B 1 55 ? -0.542 -0.241 12.781 1 95.94 55 ARG B N 1
ATOM 1942 C CA . ARG B 1 55 ? -1.011 -0.443 11.414 1 95.94 55 ARG B CA 1
ATOM 1943 C C . ARG B 1 55 ? -0.609 0.725 10.516 1 95.94 55 ARG B C 1
ATOM 1945 O O . ARG B 1 55 ? -0.711 0.639 9.297 1 95.94 55 ARG B O 1
ATOM 1952 N N . PHE B 1 56 ? -0.214 1.795 11.18 1 97.75 56 PHE B N 1
ATOM 1953 C CA . PHE B 1 56 ? 0.303 2.967 10.484 1 97.75 56 PHE B CA 1
ATOM 1954 C C . PHE B 1 56 ? 1.256 3.752 11.375 1 97.75 56 PHE B C 1
ATOM 1956 O O . PHE B 1 56 ? 1.341 3.496 12.578 1 97.75 56 PHE B O 1
ATOM 1963 N N . HIS B 1 57 ? 2.002 4.598 10.719 1 97.62 57 HIS B N 1
ATOM 1964 C CA . HIS B 1 57 ? 2.789 5.617 11.406 1 97.62 57 HIS B CA 1
ATOM 1965 C C . HIS B 1 57 ? 2.365 7.02 10.984 1 97.62 57 HIS B C 1
ATOM 1967 O O . HIS B 1 57 ? 1.739 7.191 9.938 1 97.62 57 HIS B O 1
ATOM 1973 N N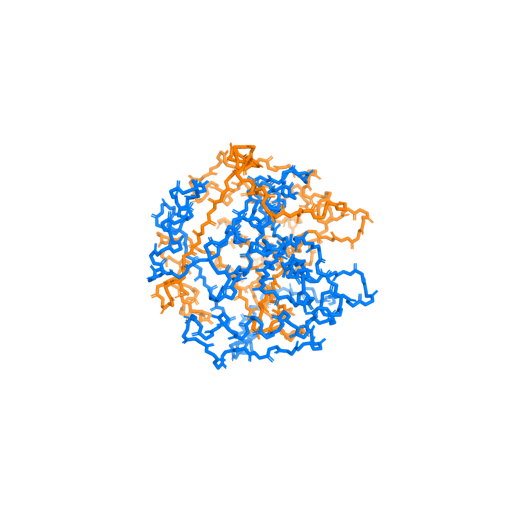 . CYS B 1 58 ? 2.701 7.965 11.867 1 98.44 58 CYS B N 1
ATOM 1974 C CA . CYS B 1 58 ? 2.201 9.305 11.586 1 98.44 58 CYS B CA 1
ATOM 1975 C C . CYS B 1 58 ? 3.119 10.359 12.188 1 98.44 58 CYS B C 1
ATOM 1977 O O . CYS B 1 58 ? 3.574 10.219 13.328 1 98.44 58 CYS B O 1
ATOM 1979 N N . PHE B 1 59 ? 3.465 11.352 11.391 1 98.31 59 PHE B N 1
ATOM 1980 C CA . PHE B 1 59 ? 4.051 12.594 11.883 1 98.31 59 PHE B CA 1
ATOM 1981 C C . PHE B 1 59 ? 2.988 13.68 12.016 1 98.31 59 PHE B C 1
ATOM 1983 O O . PHE B 1 59 ? 2.031 13.719 11.242 1 98.31 59 PHE B O 1
ATOM 1990 N N . VAL B 1 60 ? 3.225 14.562 12.992 1 98.44 60 VAL B N 1
ATOM 1991 C CA . VAL B 1 60 ? 2.344 15.719 13.117 1 98.44 60 VAL B CA 1
ATOM 1992 C C . VAL B 1 60 ? 3.176 17 13.195 1 98.44 60 VAL B C 1
ATOM 1994 O O . VAL B 1 60 ? 4.363 16.953 13.523 1 98.44 60 VAL B O 1
ATOM 1997 N N . VAL B 1 61 ? 2.533 18.094 12.797 1 97.5 61 VAL B N 1
ATOM 1998 C CA . VAL B 1 61 ? 3.057 19.438 13.023 1 97.5 61 VAL B CA 1
ATOM 1999 C C . VAL B 1 61 ? 2.283 20.109 14.156 1 97.5 61 VAL B C 1
ATOM 2001 O O . VAL B 1 61 ? 1.057 20.219 14.094 1 97.5 61 VAL B O 1
ATOM 2004 N N . GLU B 1 62 ? 2.992 20.516 15.078 1 97.06 62 GLU B N 1
ATOM 2005 C CA . GLU B 1 62 ? 2.391 21.203 16.219 1 97.06 62 GLU B CA 1
ATOM 2006 C C . GLU B 1 62 ? 2.787 22.688 16.234 1 97.06 62 GLU B C 1
ATOM 2008 O O . GLU B 1 62 ? 3.967 23.016 16.094 1 97.06 62 GLU B O 1
ATOM 2013 N N . ASN B 1 63 ? 1.757 23.516 16.281 1 95.25 63 ASN B N 1
ATOM 2014 C CA . ASN B 1 63 ? 1.999 24.906 16.641 1 95.25 63 ASN B CA 1
ATOM 2015 C C . ASN B 1 63 ? 2.367 25.047 18.125 1 95.25 63 ASN B C 1
ATOM 2017 O O . ASN B 1 63 ? 1.537 24.812 19 1 95.25 63 ASN B O 1
ATOM 2021 N N . ILE B 1 64 ? 3.525 25.484 18.406 1 92.06 64 ILE B N 1
ATOM 2022 C CA . ILE B 1 64 ? 4.055 25.453 19.766 1 92.06 64 ILE B CA 1
ATOM 2023 C C . ILE B 1 64 ? 3.27 26.422 20.656 1 92.06 64 ILE B C 1
ATOM 2025 O O . ILE B 1 64 ? 2.877 26.078 21.766 1 92.06 64 ILE B O 1
ATOM 2029 N N . ALA B 1 65 ? 3.029 27.562 20.141 1 90.81 65 ALA B N 1
ATOM 2030 C CA . ALA B 1 65 ? 2.373 28.609 20.922 1 90.81 65 ALA B CA 1
ATOM 2031 C C . ALA B 1 65 ? 0.938 28.219 21.25 1 90.81 65 ALA B C 1
ATOM 2033 O O . ALA B 1 65 ? 0.48 28.422 22.375 1 90.81 65 ALA B O 1
ATOM 2034 N N . GLU B 1 66 ? 0.257 27.594 20.344 1 92.38 66 GLU B N 1
ATOM 2035 C CA . GLU B 1 66 ? -1.158 27.281 20.5 1 92.38 66 GLU B CA 1
ATOM 2036 C C . GLU B 1 66 ? -1.349 25.844 21 1 92.38 66 GLU B C 1
ATOM 2038 O O . GLU B 1 66 ? -2.447 25.453 21.406 1 92.38 66 GLU B O 1
ATOM 2043 N N . LYS B 1 67 ? -0.292 25.109 20.969 1 93.88 67 LYS B N 1
ATOM 2044 C CA . LYS B 1 67 ? -0.33 23.703 21.359 1 93.88 67 LYS B CA 1
ATOM 2045 C C . LYS B 1 67 ? -1.412 22.938 20.594 1 93.88 67 LYS B C 1
ATOM 2047 O O . LYS B 1 67 ? -2.189 22.188 21.203 1 93.88 67 LYS B O 1
ATOM 2052 N N . THR B 1 68 ? -1.504 23.188 19.297 1 96.12 68 THR B N 1
ATOM 2053 C CA . THR B 1 68 ? -2.471 22.547 18.422 1 96.12 68 THR B CA 1
ATOM 2054 C C . THR B 1 68 ? -1.763 21.844 17.266 1 96.12 68 THR B C 1
ATOM 2056 O O . THR B 1 68 ? -0.722 22.312 16.797 1 96.12 68 THR B O 1
ATOM 2059 N N . ILE B 1 69 ? -2.32 20.719 16.906 1 98.19 69 ILE B N 1
ATOM 2060 C CA . ILE B 1 69 ? -1.84 20.016 15.719 1 98.19 69 ILE B CA 1
ATOM 2061 C C . ILE B 1 69 ? -2.467 20.641 14.469 1 98.19 69 ILE B C 1
ATOM 2063 O O . ILE B 1 69 ? -3.693 20.688 14.344 1 98.19 69 ILE B O 1
ATOM 2067 N N . VAL B 1 70 ? -1.604 21.078 13.523 1 97.88 70 VAL B N 1
ATOM 2068 C CA . VAL B 1 70 ? -2.129 21.859 12.414 1 97.88 70 VAL B CA 1
ATOM 2069 C C . VAL B 1 70 ? -1.903 21.125 11.102 1 97.88 70 VAL B C 1
ATOM 2071 O O . VAL B 1 70 ? -2.312 21.594 10.039 1 97.88 70 VAL B O 1
ATOM 2074 N N . GLY B 1 71 ? -1.244 19.969 11.109 1 98.44 71 GLY B N 1
ATOM 2075 C CA . GLY B 1 71 ? -0.973 19.141 9.953 1 98.44 71 GLY B CA 1
ATOM 2076 C C . GLY B 1 71 ? -0.469 17.75 10.32 1 98.44 71 GLY B C 1
ATOM 2077 O O . GLY B 1 71 ? -0.119 17.5 11.469 1 98.44 71 GLY B O 1
ATOM 2078 N N . PHE B 1 72 ? -0.521 16.906 9.305 1 98.75 72 PHE B N 1
ATOM 2079 C CA . PHE B 1 72 ? -0.062 15.547 9.578 1 98.75 72 PHE B CA 1
ATOM 2080 C C . PHE B 1 72 ? 0.374 14.859 8.289 1 98.75 72 PHE B C 1
ATOM 2082 O O . PHE B 1 72 ? 0.047 15.312 7.191 1 98.75 72 PHE B O 1
ATOM 2089 N N . LEU B 1 73 ? 1.181 13.891 8.422 1 98.62 73 LEU B N 1
ATOM 2090 C CA . LEU B 1 73 ? 1.572 12.93 7.395 1 98.62 73 LEU B CA 1
ATOM 2091 C C . LEU B 1 73 ? 1.474 11.5 7.918 1 98.62 73 LEU B C 1
ATOM 2093 O O . LEU B 1 73 ? 2.154 11.141 8.875 1 98.62 73 LEU B O 1
ATOM 2097 N N . LEU B 1 74 ? 0.568 10.734 7.355 1 98.81 74 LEU B N 1
ATOM 2098 C CA . LEU B 1 74 ? 0.365 9.336 7.742 1 98.81 74 LEU B CA 1
ATOM 2099 C C . LEU B 1 74 ? 0.942 8.398 6.691 1 98.81 74 LEU B C 1
ATOM 2101 O O . LEU B 1 74 ? 0.711 8.578 5.496 1 98.81 74 LEU B O 1
ATOM 2105 N N . TYR B 1 75 ? 1.721 7.383 7.148 1 98.62 75 TYR B N 1
ATOM 2106 C CA . TYR B 1 75 ? 2.381 6.492 6.203 1 98.62 75 TYR B CA 1
ATOM 2107 C C . TYR B 1 75 ? 2.402 5.059 6.723 1 98.62 75 TYR B C 1
ATOM 2109 O O . TYR B 1 75 ? 2.205 4.824 7.918 1 98.62 75 TYR B O 1
ATOM 2117 N N . VAL B 1 76 ? 2.541 4.129 5.816 1 98.19 76 VAL B N 1
ATOM 2118 C CA . VAL B 1 76 ? 2.674 2.709 6.121 1 98.19 76 VAL B CA 1
ATOM 2119 C C . VAL B 1 76 ? 3.838 2.117 5.332 1 98.19 76 VAL B C 1
ATOM 2121 O O . VAL B 1 76 ? 4.371 2.758 4.426 1 98.19 76 VAL B O 1
ATOM 2124 N N . GLN B 1 77 ? 4.285 1.004 5.816 1 96.81 77 GLN B N 1
ATOM 2125 C CA . GLN B 1 77 ? 5.285 0.264 5.051 1 96.81 77 GLN B CA 1
ATOM 2126 C C . GLN B 1 77 ? 4.621 -0.678 4.051 1 96.81 77 GLN B C 1
ATOM 2128 O O . GLN B 1 77 ? 3.641 -1.349 4.375 1 96.81 77 GLN B O 1
ATOM 2133 N N . LYS B 1 78 ? 5.043 -0.647 2.85 1 97.94 78 LYS B N 1
ATOM 2134 C CA . LYS B 1 78 ? 4.676 -1.587 1.794 1 97.94 78 LYS B CA 1
ATOM 2135 C C . LYS B 1 78 ? 5.863 -2.467 1.405 1 97.94 78 LYS B C 1
ATOM 2137 O O . LYS B 1 78 ? 6.906 -2.439 2.062 1 97.94 78 LYS B O 1
ATOM 2142 N N . TYR B 1 79 ? 5.594 -3.33 0.439 1 98.31 79 TYR B N 1
ATOM 2143 C CA . TYR B 1 79 ? 6.656 -4.254 0.048 1 98.31 79 TYR B CA 1
ATOM 2144 C C . TYR B 1 79 ? 6.703 -4.418 -1.467 1 98.31 79 TYR B C 1
ATOM 2146 O O . TYR B 1 79 ? 5.672 -4.613 -2.111 1 98.31 79 TYR B O 1
ATOM 2154 N N . SER B 1 80 ? 7.809 -4.293 -1.991 1 97.69 80 SER B N 1
ATOM 2155 C CA . SER B 1 80 ? 8.109 -4.562 -3.393 1 97.69 80 SER B CA 1
ATOM 2156 C C . SER B 1 80 ? 8.766 -5.934 -3.562 1 97.69 80 SER B C 1
ATOM 2158 O O . SER B 1 80 ? 9.781 -6.223 -2.936 1 97.69 80 SER B O 1
ATOM 2160 N N . THR B 1 81 ? 8.195 -6.762 -4.395 1 97.69 81 THR B N 1
ATOM 2161 C CA . THR B 1 81 ? 8.805 -8.055 -4.672 1 97.69 81 THR B CA 1
ATOM 2162 C C . THR B 1 81 ? 10.078 -7.891 -5.492 1 97.69 81 THR B C 1
ATOM 2164 O O . THR B 1 81 ? 10.797 -8.859 -5.746 1 97.69 81 THR B O 1
ATOM 2167 N N . TRP B 1 82 ? 10.375 -6.66 -5.898 1 96.94 82 TRP B N 1
ATOM 2168 C CA . TRP B 1 82 ? 11.586 -6.395 -6.668 1 96.94 82 TRP B CA 1
ATOM 2169 C C . TRP B 1 82 ? 12.664 -5.758 -5.789 1 96.94 82 TRP B C 1
ATOM 2171 O O . TRP B 1 82 ? 13.852 -6.059 -5.934 1 96.94 82 TRP B O 1
ATOM 2181 N N . LYS B 1 83 ? 12.219 -4.906 -4.797 1 97.44 83 LYS B N 1
ATOM 2182 C CA . LYS B 1 83 ? 13.211 -4.043 -4.16 1 97.44 83 LYS B CA 1
ATOM 2183 C C . LYS B 1 83 ? 13.141 -4.16 -2.639 1 97.44 83 LYS B C 1
ATOM 2185 O O . LYS B 1 83 ? 14.008 -3.652 -1.931 1 97.44 83 LYS B O 1
ATOM 2190 N N . GLY B 1 84 ? 12.125 -4.871 -2.137 1 97.12 84 GLY B N 1
ATOM 2191 C CA . GLY B 1 84 ? 11.977 -4.973 -0.694 1 97.12 84 GLY B CA 1
ATOM 2192 C C . GLY B 1 84 ? 11.062 -3.912 -0.111 1 97.12 84 GLY B C 1
ATOM 2193 O O . GLY B 1 84 ? 10.234 -3.338 -0.824 1 97.12 84 GLY B O 1
ATOM 2194 N N . PRO B 1 85 ? 11.188 -3.658 1.191 1 97.44 85 PRO B N 1
ATOM 2195 C CA . PRO B 1 85 ? 10.281 -2.723 1.861 1 97.44 85 PRO B CA 1
ATOM 2196 C C . PRO B 1 85 ? 10.453 -1.287 1.366 1 97.44 85 PRO B C 1
ATOM 2198 O O . PRO B 1 85 ? 11.562 -0.87 1.03 1 97.44 85 PRO B O 1
ATOM 2201 N N . PHE B 1 86 ? 9.359 -0.547 1.358 1 98.31 86 PHE B N 1
ATOM 2202 C CA . PHE B 1 86 ? 9.375 0.882 1.066 1 98.31 86 PHE B CA 1
ATOM 2203 C C . PHE B 1 86 ? 8.234 1.59 1.793 1 98.31 86 PHE B C 1
ATOM 2205 O O . PHE B 1 86 ? 7.395 0.943 2.422 1 98.31 86 PHE B O 1
ATOM 2212 N N . LEU B 1 87 ? 8.25 2.881 1.787 1 98.44 87 LEU B N 1
ATOM 2213 C CA . LEU B 1 87 ? 7.234 3.623 2.52 1 98.44 87 LEU B CA 1
ATOM 2214 C C . LEU B 1 87 ? 6.156 4.145 1.575 1 98.44 87 LEU B C 1
ATOM 2216 O O . LEU B 1 87 ? 6.461 4.602 0.471 1 98.44 87 LEU B O 1
ATOM 2220 N N . TRP B 1 88 ? 4.969 3.988 2.016 1 98.69 88 TRP B N 1
ATOM 2221 C CA . TRP B 1 88 ? 3.795 4.539 1.342 1 98.69 88 TRP B CA 1
ATOM 2222 C C . TRP B 1 88 ? 3.225 5.719 2.121 1 98.69 88 TRP B C 1
ATOM 2224 O O . TRP B 1 88 ? 2.83 5.574 3.281 1 98.69 88 TRP B O 1
ATOM 2234 N N . MET B 1 89 ? 3.229 6.891 1.514 1 98.44 89 MET B N 1
ATOM 2235 C CA . MET B 1 89 ? 2.617 8.078 2.102 1 98.44 89 MET B CA 1
ATOM 2236 C C . MET B 1 89 ? 1.122 8.125 1.807 1 98.44 89 MET B C 1
ATOM 2238 O O . MET B 1 89 ? 0.711 8.516 0.713 1 98.44 89 MET B O 1
ATOM 2242 N N . GLU B 1 90 ? 0.297 7.812 2.762 1 98.12 90 GLU B N 1
ATOM 2243 C CA . GLU B 1 90 ? -1.148 7.715 2.578 1 98.12 90 GLU B CA 1
ATOM 2244 C C . GLU B 1 90 ? -1.791 9.102 2.529 1 98.12 90 GLU B C 1
ATOM 2246 O O . GLU B 1 90 ? -2.633 9.367 1.671 1 98.12 90 GLU B O 1
ATOM 2251 N N . ASP B 1 91 ? -1.406 9.945 3.492 1 98.06 91 ASP B N 1
ATOM 2252 C CA . ASP B 1 91 ? -2.004 11.273 3.553 1 98.06 91 ASP B CA 1
ATOM 2253 C C . ASP B 1 91 ? -0.968 12.328 3.943 1 98.06 91 ASP B C 1
ATOM 2255 O O . ASP B 1 91 ? -0.078 12.055 4.754 1 98.06 91 ASP B O 1
ATOM 2259 N N . LEU B 1 92 ? -1.124 13.461 3.377 1 97.69 92 LEU B N 1
ATOM 2260 C CA . LEU B 1 92 ? -0.421 14.695 3.707 1 97.69 92 LEU B CA 1
ATOM 2261 C C . LEU B 1 92 ? -1.382 15.883 3.723 1 97.69 92 LEU B C 1
ATOM 2263 O O . LEU B 1 92 ? -2.074 16.141 2.734 1 97.69 92 LEU B O 1
ATOM 2267 N N . TYR B 1 93 ? -1.427 16.547 4.918 1 97.88 93 TYR B N 1
ATOM 2268 C CA . TYR B 1 93 ? -2.379 17.656 5 1 97.88 93 TYR B CA 1
ATOM 2269 C C . TYR B 1 93 ? -1.888 18.734 5.961 1 97.88 93 TYR B C 1
ATOM 2271 O O . TYR B 1 93 ? -1.356 18.422 7.031 1 97.88 93 TYR B O 1
ATOM 2279 N N . ILE B 1 94 ? -1.961 19.938 5.535 1 97.06 94 ILE B N 1
ATOM 2280 C CA . ILE B 1 94 ? -1.75 21.125 6.348 1 97.06 94 ILE B CA 1
ATOM 2281 C C . ILE B 1 94 ? -3.012 21.984 6.34 1 97.06 94 ILE B C 1
ATOM 2283 O O . ILE B 1 94 ? -3.59 22.25 5.281 1 97.06 94 ILE B O 1
ATOM 2287 N N . GLN B 1 95 ? -3.465 22.406 7.488 1 97.75 95 GLN B N 1
ATOM 2288 C CA . GLN B 1 95 ? -4.609 23.312 7.531 1 97.75 95 GLN B CA 1
ATOM 2289 C C . GLN B 1 95 ? -4.359 24.547 6.68 1 97.75 95 GLN B C 1
ATOM 2291 O O . GLN B 1 95 ? -3.256 25.094 6.676 1 97.75 95 GLN B O 1
ATOM 2296 N N . PRO B 1 96 ? -5.418 25.031 6.043 1 96.44 96 PRO B N 1
ATOM 2297 C CA . PRO B 1 96 ? -5.262 26.141 5.094 1 96.44 96 PRO B CA 1
ATOM 2298 C C . PRO B 1 96 ? -4.609 27.375 5.719 1 96.44 96 PRO B C 1
ATOM 2300 O O . PRO B 1 96 ? -3.71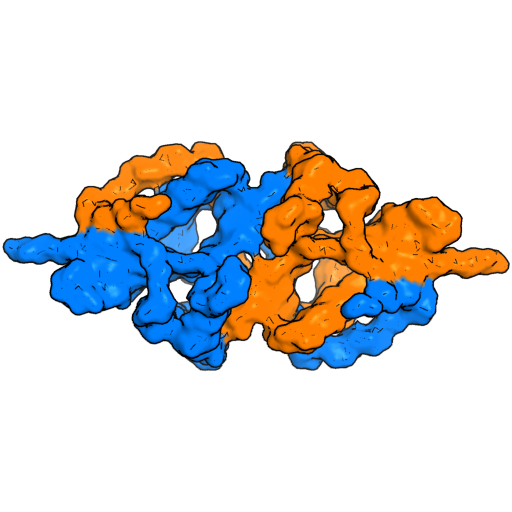7 27.969 5.113 1 96.44 96 PRO B O 1
ATOM 2303 N N . LYS B 1 97 ? -4.914 27.719 6.906 1 93.94 97 LYS B N 1
ATOM 2304 C CA . LYS B 1 97 ? -4.426 28.938 7.551 1 93.94 97 LYS B CA 1
ATOM 2305 C C . LYS B 1 97 ? -2.932 28.844 7.848 1 93.94 97 LYS B C 1
ATOM 2307 O O . LYS B 1 97 ? -2.281 29.844 8.125 1 93.94 97 LYS B O 1
ATOM 2312 N N . TYR B 1 98 ? -2.383 27.672 7.758 1 93.94 98 TYR B N 1
ATOM 2313 C CA . TYR B 1 98 ? -0.976 27.5 8.094 1 93.94 98 TYR B CA 1
ATOM 2314 C C . TYR B 1 98 ? -0.17 27.094 6.867 1 93.94 98 TYR B C 1
ATOM 2316 O O . TYR B 1 98 ? 0.943 26.578 6.992 1 93.94 98 TYR B O 1
ATOM 2324 N N . ARG B 1 99 ? -0.727 27.203 5.695 1 90.88 99 ARG B N 1
ATOM 2325 C CA . ARG B 1 99 ? -0.013 26.891 4.461 1 90.88 99 ARG B CA 1
ATOM 2326 C C . ARG B 1 99 ? 0.933 28.016 4.066 1 90.88 99 ARG B C 1
ATOM 2328 O O . ARG B 1 99 ? 0.812 29.141 4.562 1 90.88 99 ARG B O 1
ATOM 2335 N N . ARG B 1 100 ? 1.982 27.734 3.391 1 87.19 100 ARG B N 1
ATOM 2336 C CA . ARG B 1 100 ? 3 28.641 2.881 1 87.19 100 ARG B CA 1
ATOM 2337 C C . ARG B 1 100 ? 4.035 28.969 3.953 1 87.19 100 ARG B C 1
ATOM 2339 O O . ARG B 1 100 ? 4.754 29.953 3.854 1 87.19 100 ARG B O 1
ATOM 2346 N N . PHE B 1 101 ? 4.047 28.203 4.992 1 87.62 101 PHE B N 1
ATOM 2347 C CA . PHE B 1 101 ? 5.094 28.297 6.004 1 87.62 101 PHE B CA 1
ATOM 2348 C C . PHE B 1 101 ? 6.105 27.172 5.84 1 87.62 101 PHE B C 1
ATOM 2350 O O . PHE B 1 101 ? 7 27 6.672 1 87.62 101 PHE B O 1
ATOM 2357 N N . GLY B 1 102 ? 5.918 26.297 4.816 1 89.06 102 GLY B N 1
ATOM 2358 C CA . GLY B 1 102 ? 6.848 25.219 4.551 1 89.06 102 GLY B CA 1
ATOM 2359 C C . GLY B 1 102 ? 6.574 23.969 5.379 1 89.06 102 GLY B C 1
ATOM 2360 O O . GLY B 1 102 ? 7.41 23.078 5.445 1 89.06 102 GLY B O 1
ATOM 2361 N N . LEU B 1 103 ? 5.414 23.922 5.977 1 92.94 103 LEU B N 1
ATOM 2362 C CA . LEU B 1 103 ? 5.098 22.828 6.895 1 92.94 103 LEU B CA 1
ATOM 2363 C C . LEU B 1 103 ? 4.926 21.516 6.137 1 92.94 103 LEU B C 1
ATOM 2365 O O . LEU B 1 103 ? 5.391 20.469 6.594 1 92.94 103 LEU B O 1
ATOM 2369 N N . GLY B 1 104 ? 4.27 21.562 4.965 1 93 104 GLY B N 1
ATOM 2370 C CA . GLY B 1 104 ? 4.137 20.375 4.137 1 93 104 GLY B CA 1
ATOM 2371 C C . GLY B 1 104 ? 5.473 19.797 3.711 1 93 104 GLY B C 1
ATOM 2372 O O . GLY B 1 104 ? 5.688 18.578 3.803 1 93 104 GLY B O 1
ATOM 2373 N N . ARG B 1 105 ? 6.285 20.672 3.295 1 90.19 105 ARG B N 1
ATOM 2374 C CA . ARG B 1 105 ? 7.625 20.25 2.898 1 90.19 105 ARG B CA 1
ATOM 2375 C C . ARG B 1 105 ? 8.375 19.625 4.07 1 90.19 105 ARG B C 1
ATOM 2377 O O . ARG B 1 105 ? 9.086 18.625 3.904 1 90.19 105 ARG B O 1
ATOM 2384 N N . SER B 1 106 ? 8.258 20.188 5.23 1 92.19 106 SER B N 1
ATOM 2385 C CA . SER B 1 106 ? 8.93 19.672 6.418 1 92.19 106 SER B CA 1
ATOM 2386 C C . SER B 1 106 ? 8.461 18.25 6.75 1 92.19 106 SER B C 1
ATOM 2388 O O . SER B 1 106 ? 9.266 17.406 7.137 1 92.19 106 SER B O 1
ATOM 2390 N N . LEU B 1 107 ? 7.172 18 6.633 1 94.94 107 LEU B N 1
ATOM 2391 C CA . LEU B 1 107 ? 6.633 16.656 6.863 1 94.94 107 LEU B CA 1
ATOM 2392 C C . LEU B 1 107 ? 7.191 15.664 5.852 1 94.94 107 LEU B C 1
ATOM 2394 O O . LEU B 1 107 ? 7.641 14.578 6.223 1 94.94 107 LEU B O 1
ATOM 2398 N N . VAL B 1 108 ? 7.219 16.031 4.605 1 94 108 VAL B N 1
ATOM 2399 C CA . VAL B 1 108 ? 7.711 15.164 3.545 1 94 108 VAL B CA 1
ATOM 2400 C C . VAL B 1 108 ? 9.195 14.891 3.746 1 94 108 VAL B C 1
ATOM 2402 O O . VAL B 1 108 ? 9.648 13.75 3.625 1 94 108 VAL B O 1
ATOM 2405 N N . CYS B 1 109 ? 9.93 15.914 4.059 1 91.94 109 CYS B N 1
ATOM 2406 C CA . CYS B 1 109 ? 11.359 15.75 4.312 1 91.94 109 CYS B CA 1
ATOM 2407 C C . CYS B 1 109 ? 11.602 14.797 5.473 1 91.94 109 CYS B C 1
ATOM 2409 O O . CYS B 1 109 ? 12.555 14.008 5.453 1 91.94 109 CYS B O 1
ATOM 2411 N N . THR B 1 110 ? 10.82 14.93 6.48 1 94.38 110 THR B N 1
ATOM 2412 C CA . THR B 1 110 ? 10.93 14.023 7.613 1 94.38 110 THR B CA 1
ATOM 2413 C C . THR B 1 110 ? 10.703 12.578 7.172 1 94.38 110 THR B C 1
ATOM 2415 O O . THR B 1 110 ? 11.414 11.672 7.598 1 94.38 110 THR B O 1
ATOM 2418 N N . LEU B 1 111 ? 9.727 12.344 6.281 1 96.69 111 LEU B N 1
ATOM 2419 C CA . LEU B 1 111 ? 9.477 11.008 5.742 1 96.69 111 LEU B CA 1
ATOM 2420 C C . LEU B 1 111 ? 10.664 10.523 4.918 1 96.69 111 LEU B C 1
ATOM 2422 O O . LEU B 1 111 ? 11.062 9.359 5.027 1 96.69 111 LEU B O 1
ATOM 2426 N N . ILE B 1 112 ? 11.164 11.414 4.141 1 95.06 112 ILE B N 1
ATOM 2427 C CA . ILE B 1 112 ? 12.312 11.078 3.307 1 95.06 112 ILE B CA 1
ATOM 2428 C C . ILE B 1 112 ? 13.5 10.688 4.188 1 95.06 112 ILE B C 1
ATOM 2430 O O . ILE B 1 112 ? 14.195 9.711 3.902 1 95.06 112 ILE B O 1
ATOM 2434 N N . ARG B 1 113 ? 13.742 11.406 5.211 1 93.88 113 ARG B N 1
ATOM 2435 C CA . ARG B 1 113 ? 14.805 11.086 6.152 1 93.88 113 ARG B CA 1
ATOM 2436 C C . ARG B 1 113 ? 14.609 9.695 6.742 1 93.88 113 ARG B C 1
ATOM 2438 O O . ARG B 1 113 ? 15.562 8.922 6.852 1 93.88 113 ARG B O 1
ATOM 2445 N N . ARG B 1 114 ? 13.438 9.406 7.109 1 95.75 114 ARG B N 1
ATOM 2446 C CA . ARG B 1 114 ? 13.117 8.086 7.645 1 95.75 114 ARG B CA 1
ATOM 2447 C C . ARG B 1 114 ? 13.414 7 6.617 1 95.75 114 ARG B C 1
ATOM 2449 O O . ARG B 1 114 ? 14.047 5.992 6.938 1 95.75 114 ARG B O 1
ATOM 2456 N N . ALA B 1 115 ? 12.914 7.172 5.441 1 96.81 115 ALA B N 1
ATOM 2457 C CA . ALA B 1 115 ? 13.164 6.211 4.367 1 96.81 115 ALA B CA 1
ATOM 2458 C C . ALA B 1 115 ? 14.656 6.039 4.121 1 96.81 115 ALA B C 1
ATOM 2460 O O . ALA B 1 115 ? 15.133 4.922 3.898 1 96.81 115 ALA B O 1
ATOM 2461 N N . HIS B 1 116 ? 15.328 7.133 4.184 1 94.81 116 HIS B N 1
ATOM 2462 C CA . HIS B 1 116 ? 16.766 7.117 3.979 1 94.81 116 HIS B CA 1
ATOM 2463 C C . HIS B 1 116 ? 17.469 6.348 5.09 1 94.81 116 HIS B C 1
ATOM 2465 O O . HIS B 1 116 ? 18.328 5.504 4.82 1 94.81 116 HIS B O 1
ATOM 2471 N N . GLN B 1 117 ? 17.125 6.652 6.273 1 94.06 117 GLN B N 1
ATOM 2472 C CA . GLN B 1 117 ? 17.719 5.992 7.434 1 94.06 117 GLN B CA 1
ATOM 2473 C C . GLN B 1 117 ? 17.469 4.488 7.395 1 94.06 117 GLN B C 1
ATOM 2475 O O . GLN B 1 117 ? 18.344 3.701 7.789 1 94.06 117 GLN B O 1
ATOM 2480 N N . LEU B 1 118 ? 16.359 4.125 6.867 1 93.94 118 LEU B N 1
ATOM 2481 C CA . LEU B 1 118 ? 15.969 2.719 6.809 1 93.94 118 LEU B CA 1
ATOM 2482 C C . LEU B 1 118 ? 16.469 2.074 5.52 1 93.94 118 LEU B C 1
ATOM 2484 O O . LEU B 1 118 ? 16.125 0.924 5.227 1 93.94 118 LEU B O 1
ATOM 2488 N N . GLN B 1 119 ? 17.109 2.855 4.68 1 94.5 119 GLN B N 1
ATOM 2489 C CA . GLN B 1 119 ? 17.688 2.389 3.424 1 94.5 119 GLN B CA 1
ATOM 2490 C C . GLN B 1 119 ? 16.594 1.854 2.488 1 94.5 119 GLN B C 1
ATOM 2492 O O . GLN B 1 119 ? 16.781 0.807 1.863 1 94.5 119 GLN B O 1
ATOM 2497 N N . MET B 1 120 ? 15.531 2.506 2.461 1 96.56 120 MET B N 1
ATOM 2498 C CA . MET B 1 120 ? 14.422 2.133 1.585 1 96.56 120 MET B CA 1
ATOM 2499 C C . MET B 1 120 ? 14.68 2.6 0.156 1 96.56 120 MET B C 1
ATOM 2501 O O . MET B 1 120 ? 15.273 3.66 -0.059 1 96.56 120 MET B O 1
ATOM 2505 N N . PRO B 1 121 ? 14.203 1.844 -0.793 1 97.31 121 PRO B N 1
ATOM 2506 C CA . PRO B 1 121 ? 14.5 2.158 -2.191 1 97.31 121 PRO B CA 1
ATOM 2507 C C . PRO B 1 121 ? 13.648 3.307 -2.732 1 97.31 121 PRO B C 1
ATOM 2509 O O . PRO B 1 121 ? 14.008 3.922 -3.742 1 97.31 121 PRO B O 1
ATOM 2512 N N . ARG B 1 122 ? 12.469 3.551 -2.086 1 98.19 122 ARG B N 1
ATOM 2513 C CA . ARG B 1 122 ? 11.547 4.523 -2.664 1 98.19 122 ARG B CA 1
ATOM 2514 C C . ARG B 1 122 ? 10.445 4.895 -1.669 1 98.19 122 ARG B C 1
ATOM 2516 O O . ARG B 1 122 ? 10.305 4.25 -0.628 1 98.19 122 ARG B O 1
ATOM 2523 N N . ILE B 1 123 ? 9.797 5.918 -1.96 1 98.44 123 ILE B N 1
ATOM 2524 C CA . ILE B 1 123 ? 8.523 6.32 -1.372 1 98.44 123 ILE B CA 1
ATOM 2525 C C . ILE B 1 123 ? 7.469 6.453 -2.469 1 98.44 123 ILE B C 1
ATOM 2527 O O . ILE B 1 123 ? 7.75 6.969 -3.551 1 98.44 123 ILE B O 1
ATOM 2531 N N . GLU B 1 124 ? 6.266 5.961 -2.184 1 98.5 124 GLU B N 1
ATOM 2532 C CA . GLU B 1 124 ? 5.164 6.086 -3.135 1 98.5 124 GLU B CA 1
ATOM 2533 C C . GLU B 1 124 ? 3.924 6.672 -2.467 1 98.5 124 GLU B C 1
ATOM 2535 O O . GLU B 1 124 ? 3.773 6.598 -1.246 1 98.5 124 GLU B O 1
ATOM 2540 N N . TRP B 1 125 ? 3.098 7.336 -3.236 1 98.25 125 TRP B N 1
ATOM 2541 C CA . TRP B 1 125 ? 1.835 7.887 -2.752 1 98.25 125 TRP B CA 1
ATOM 2542 C C . TRP B 1 125 ? 0.855 8.094 -3.902 1 98.25 125 TRP B C 1
ATOM 2544 O O . TRP B 1 125 ? 1.231 7.984 -5.074 1 98.25 125 TRP B O 1
ATOM 2554 N N . ASN B 1 126 ? -0.389 8.266 -3.533 1 97.19 126 ASN B N 1
ATOM 2555 C CA . ASN B 1 126 ? -1.411 8.633 -4.508 1 97.19 126 ASN B CA 1
ATOM 2556 C C . ASN B 1 126 ? -1.664 10.133 -4.516 1 97.19 126 ASN B C 1
ATOM 2558 O O . ASN B 1 126 ? -1.445 10.812 -3.512 1 97.19 126 ASN B O 1
ATOM 2562 N N . VAL B 1 127 ? -2.051 10.602 -5.625 1 96 127 VAL B N 1
ATOM 2563 C CA . VAL B 1 127 ? -2.488 11.984 -5.781 1 96 127 VAL B CA 1
ATOM 2564 C C . VAL B 1 127 ? -3.654 12.047 -6.766 1 96 127 VAL B C 1
ATOM 2566 O O . VAL B 1 127 ? -3.695 11.297 -7.742 1 96 127 VAL B O 1
ATOM 2569 N N . LEU B 1 128 ? -4.621 12.93 -6.504 1 95.75 128 LEU B N 1
ATOM 2570 C CA . LEU B 1 128 ? -5.742 13.125 -7.418 1 95.75 128 LEU B CA 1
ATOM 2571 C C . LEU B 1 128 ? -5.301 13.867 -8.672 1 95.75 128 LEU B C 1
ATOM 2573 O O . LEU B 1 128 ? -4.645 14.906 -8.586 1 95.75 128 LEU B O 1
ATOM 2577 N N . GLY B 1 129 ? -5.742 13.367 -9.812 1 95.31 129 GLY B N 1
ATOM 2578 C CA . GLY B 1 129 ? -5.312 13.914 -11.094 1 95.31 129 GLY B CA 1
ATOM 2579 C C . GLY B 1 129 ? -5.684 15.367 -11.273 1 95.31 129 GLY B C 1
ATOM 2580 O O . GLY B 1 129 ? -4.938 16.125 -11.891 1 95.31 129 GLY B O 1
ATOM 2581 N N . TRP B 1 130 ? -6.824 15.789 -10.781 1 94.62 130 TRP B N 1
ATOM 2582 C CA . TRP B 1 130 ? -7.297 17.156 -10.961 1 94.62 130 TRP B CA 1
ATOM 2583 C C . TRP B 1 130 ? -6.5 18.125 -10.102 1 94.62 130 TRP B C 1
ATOM 2585 O O . TRP B 1 130 ? -6.574 19.344 -10.289 1 94.62 130 TRP B O 1
ATOM 2595 N N . ASN B 1 131 ? -5.785 17.641 -9.023 1 93.56 131 ASN B N 1
ATOM 2596 C CA . ASN B 1 131 ? -5.008 18.484 -8.117 1 93.56 131 ASN B CA 1
ATOM 2597 C C . ASN B 1 131 ? -3.691 18.922 -8.75 1 93.56 131 ASN B C 1
ATOM 2599 O O . ASN B 1 131 ? -2.617 18.5 -8.328 1 93.56 131 ASN B O 1
ATOM 2603 N N . HIS B 1 132 ? -3.744 19.844 -9.602 1 93.38 132 HIS B N 1
ATOM 2604 C CA . HIS B 1 132 ? -2.605 20.281 -10.406 1 93.38 132 HIS B CA 1
ATOM 2605 C C . HIS B 1 132 ? -1.512 20.891 -9.539 1 93.38 132 HIS B C 1
ATOM 2607 O O . HIS B 1 132 ? -0.323 20.719 -9.812 1 93.38 132 HIS B O 1
ATOM 2613 N N . LEU B 1 133 ? -1.906 21.547 -8.562 1 90 133 LEU B N 1
ATOM 2614 C CA . LEU B 1 133 ? -0.933 22.188 -7.68 1 90 133 LEU B CA 1
ATOM 2615 C C . LEU B 1 133 ? -0.063 21.141 -6.988 1 90 133 LEU B C 1
ATOM 2617 O O . LEU B 1 133 ? 1.162 21.281 -6.953 1 90 133 LEU B O 1
ATOM 2621 N N . ALA B 1 134 ? -0.734 20.125 -6.445 1 92.38 134 ALA B N 1
ATOM 2622 C CA . ALA B 1 134 ? 0.008 19.047 -5.789 1 92.38 134 ALA B CA 1
ATOM 2623 C C . ALA B 1 134 ? 0.916 18.328 -6.781 1 92.38 134 ALA B C 1
ATOM 2625 O O . ALA B 1 134 ? 2.09 18.078 -6.492 1 92.38 134 ALA B O 1
ATOM 2626 N N . ARG B 1 135 ? 0.388 18.016 -7.91 1 94.81 135 ARG B N 1
ATOM 2627 C CA . ARG B 1 135 ? 1.145 17.281 -8.922 1 94.81 135 ARG B CA 1
ATOM 2628 C C . ARG B 1 135 ? 2.375 18.062 -9.359 1 94.81 135 ARG B C 1
ATOM 2630 O O . ARG B 1 135 ? 3.455 17.5 -9.531 1 94.81 135 ARG B O 1
ATOM 2637 N N . GLU B 1 136 ? 2.225 19.328 -9.523 1 92.12 136 GLU B N 1
ATOM 2638 C CA . GLU B 1 136 ? 3.346 20.203 -9.883 1 92.12 136 GLU B CA 1
ATOM 2639 C C . GLU B 1 136 ? 4.398 20.234 -8.781 1 92.12 136 GLU B C 1
ATOM 2641 O O . GLU B 1 136 ? 5.598 20.188 -9.062 1 92.12 136 GLU B O 1
ATOM 2646 N N . PHE B 1 137 ? 3.943 20.359 -7.605 1 89.31 137 PHE B N 1
ATOM 2647 C CA . PHE B 1 137 ? 4.852 20.359 -6.461 1 89.31 137 PHE B CA 1
ATOM 2648 C C . PHE B 1 137 ? 5.672 19.078 -6.426 1 89.31 137 PHE B C 1
ATOM 2650 O O . PHE B 1 137 ? 6.895 19.125 -6.297 1 89.31 137 PHE B O 1
ATOM 2657 N N . TYR B 1 138 ? 5.02 17.891 -6.609 1 93.69 138 TYR B N 1
ATOM 2658 C CA . TYR B 1 138 ? 5.684 16.594 -6.52 1 93.69 138 TYR B CA 1
ATOM 2659 C C . TYR B 1 138 ? 6.66 16.406 -7.676 1 93.69 138 TYR B C 1
ATOM 2661 O O . TYR B 1 138 ? 7.758 15.867 -7.484 1 93.69 138 TYR B O 1
ATOM 2669 N N . HIS B 1 139 ? 6.262 16.844 -8.758 1 91.75 139 HIS B N 1
ATOM 2670 C CA . HIS B 1 139 ? 7.102 16.688 -9.938 1 91.75 139 HIS B CA 1
ATOM 2671 C C . HIS B 1 139 ? 8.273 17.656 -9.922 1 91.75 139 HIS B C 1
ATOM 2673 O O . HIS B 1 139 ? 9.43 17.25 -10.039 1 91.75 139 HIS B O 1
ATOM 2679 N N . ASN B 1 140 ? 8.023 18.938 -9.758 1 89.31 140 ASN B N 1
ATOM 2680 C CA . ASN B 1 140 ? 9.008 20 -9.93 1 89.31 140 ASN B CA 1
ATOM 2681 C C . ASN B 1 140 ? 9.898 20.141 -8.695 1 89.31 140 ASN B C 1
ATOM 2683 O O . ASN B 1 140 ? 11.109 20.328 -8.82 1 89.31 140 ASN B O 1
ATOM 2687 N N . LYS B 1 141 ? 9.328 20.047 -7.59 1 85.81 141 LYS B N 1
ATOM 2688 C CA . LYS B 1 141 ? 10.094 20.297 -6.371 1 85.81 141 LYS B CA 1
ATOM 2689 C C . LYS B 1 141 ? 10.742 19.016 -5.852 1 85.81 141 LYS B C 1
ATOM 2691 O O . LYS B 1 141 ? 11.891 19.031 -5.418 1 85.81 141 LYS B O 1
ATOM 2696 N N . LEU B 1 142 ? 10.039 17.906 -5.91 1 90.5 142 LEU B N 1
ATOM 2697 C CA . LEU B 1 142 ? 10.547 16.672 -5.328 1 90.5 142 LEU B CA 1
ATOM 2698 C C . LEU B 1 142 ? 11.234 15.82 -6.387 1 90.5 142 LEU B C 1
ATOM 2700 O O . LEU B 1 142 ? 12.055 14.961 -6.059 1 90.5 142 LEU B O 1
ATOM 2704 N N . GLY B 1 143 ? 10.883 16.016 -7.629 1 93.88 143 GLY B N 1
ATOM 2705 C CA . GLY B 1 143 ? 11.414 15.156 -8.688 1 93.88 143 GLY B CA 1
ATOM 2706 C C . GLY B 1 143 ? 10.766 13.789 -8.727 1 93.88 143 GLY B C 1
ATOM 2707 O O . GLY B 1 143 ? 11.406 12.805 -9.125 1 93.88 143 GLY B O 1
ATOM 2708 N N . ALA B 1 144 ? 9.57 13.672 -8.242 1 96.19 144 ALA B N 1
ATOM 2709 C CA . ALA B 1 144 ? 8.836 12.406 -8.25 1 96.19 144 ALA B CA 1
ATOM 2710 C C . ALA B 1 144 ? 8.383 12.055 -9.664 1 96.19 144 ALA B C 1
ATOM 2712 O O . ALA B 1 144 ? 8.211 12.938 -10.508 1 96.19 144 ALA B O 1
ATOM 2713 N N . ILE B 1 145 ? 8.219 10.789 -9.906 1 96.19 145 ILE B N 1
ATOM 2714 C CA . ILE B 1 145 ? 7.734 10.32 -11.195 1 96.19 145 ILE B CA 1
ATOM 2715 C C . ILE B 1 145 ? 6.266 9.922 -11.086 1 96.19 145 ILE B C 1
ATOM 2717 O O . ILE B 1 145 ? 5.82 9.461 -10.031 1 96.19 145 ILE B O 1
ATOM 2721 N N . ASP B 1 146 ? 5.574 10.109 -12.195 1 96.94 146 ASP B N 1
ATOM 2722 C CA . ASP B 1 146 ? 4.191 9.672 -12.32 1 96.94 146 ASP B CA 1
ATOM 2723 C C . ASP B 1 146 ? 4.117 8.25 -12.883 1 96.94 146 ASP B C 1
ATOM 2725 O O . ASP B 1 146 ? 4.137 8.047 -14.094 1 96.94 146 ASP B O 1
ATOM 2729 N N . LEU B 1 147 ? 3.93 7.242 -12.016 1 96.62 147 LEU B N 1
ATOM 2730 C CA . LEU B 1 147 ? 3.939 5.84 -12.414 1 96.62 147 LEU B CA 1
ATOM 2731 C C . LEU B 1 147 ? 2.75 5.52 -13.312 1 96.62 147 LEU B C 1
ATOM 2733 O O . LEU B 1 147 ? 2.846 4.664 -14.195 1 96.62 147 LEU B O 1
ATOM 2737 N N . THR B 1 148 ? 1.676 6.203 -13.047 1 96.75 148 THR B N 1
ATOM 2738 C CA . THR B 1 148 ? 0.461 5.957 -13.82 1 96.75 148 THR B CA 1
ATOM 2739 C C . THR B 1 148 ? 0.65 6.371 -15.273 1 96.75 148 THR B C 1
ATOM 2741 O O . THR B 1 148 ? 0.457 5.562 -16.188 1 96.75 148 THR B O 1
ATOM 2744 N N . HIS B 1 149 ? 1.105 7.594 -15.469 1 93.75 149 HIS B N 1
ATOM 2745 C CA . HIS B 1 149 ? 1.226 8.102 -16.828 1 93.75 149 HIS B CA 1
ATOM 2746 C C . HIS B 1 149 ? 2.52 7.629 -17.484 1 93.75 149 HIS B C 1
ATOM 2748 O O . HIS B 1 149 ? 2.547 7.348 -18.688 1 93.75 149 HIS B O 1
ATOM 2754 N N . ASP B 1 150 ? 3.572 7.449 -16.719 1 93.62 150 ASP B N 1
ATOM 2755 C CA . ASP B 1 150 ? 4.875 7.125 -17.297 1 93.62 150 ASP B CA 1
ATOM 2756 C C . ASP B 1 150 ? 5.031 5.617 -17.5 1 93.62 150 ASP B C 1
ATOM 2758 O O . ASP B 1 150 ? 5.688 5.176 -18.438 1 93.62 150 ASP B O 1
ATOM 2762 N N . ASP B 1 151 ? 4.406 4.797 -16.641 1 93.12 151 ASP B N 1
ATOM 2763 C CA . ASP B 1 151 ? 4.672 3.363 -16.656 1 93.12 151 ASP B CA 1
ATOM 2764 C C . ASP B 1 151 ? 3.381 2.568 -16.828 1 93.12 151 ASP B C 1
ATOM 2766 O O . ASP B 1 151 ? 3.398 1.335 -16.812 1 93.12 151 ASP B O 1
ATOM 2770 N N . ASP B 1 152 ? 2.279 3.238 -16.906 1 94.81 152 ASP B N 1
ATOM 2771 C CA . ASP B 1 152 ? 0.997 2.629 -17.25 1 94.81 152 ASP B CA 1
ATOM 2772 C C . ASP B 1 152 ? 0.504 1.718 -16.125 1 94.81 152 ASP B C 1
ATOM 2774 O O . ASP B 1 152 ? -0.059 0.653 -16.391 1 94.81 152 ASP B O 1
ATOM 2778 N N . TRP B 1 153 ? 0.79 2.074 -14.922 1 95.62 153 TRP B N 1
ATOM 2779 C CA . TRP B 1 153 ? 0.255 1.344 -13.781 1 95.62 153 TRP B CA 1
ATOM 2780 C C . TRP B 1 153 ? -1.104 1.898 -13.367 1 95.62 153 TRP B C 1
ATOM 2782 O O . TRP B 1 153 ? -1.249 3.102 -13.141 1 95.62 153 TRP B O 1
ATOM 2792 N N . LEU B 1 154 ? -2.053 1.006 -13.266 1 97.19 154 LEU B N 1
ATOM 2793 C CA . LEU B 1 154 ? -3.402 1.34 -12.82 1 97.19 154 LEU B CA 1
ATOM 2794 C C . LEU B 1 154 ? -3.705 0.704 -11.469 1 97.19 154 LEU B C 1
ATOM 2796 O O . LEU B 1 154 ? -3.207 -0.382 -11.164 1 97.19 154 LEU B O 1
ATOM 2800 N N . THR B 1 155 ? -4.531 1.35 -10.719 1 97.88 155 THR B N 1
ATOM 2801 C CA . THR B 1 155 ? -4.934 0.815 -9.422 1 97.88 155 THR B CA 1
ATOM 2802 C C . THR B 1 155 ? -6.371 0.314 -9.469 1 97.88 155 THR B C 1
ATOM 2804 O O . THR B 1 155 ? -7.273 1.029 -9.914 1 97.88 155 THR B O 1
ATOM 2807 N N . TYR B 1 156 ? -6.566 -0.946 -9.031 1 97.94 156 TYR B N 1
ATOM 2808 C CA . TYR B 1 156 ? -7.887 -1.564 -8.969 1 97.94 156 TYR B CA 1
ATOM 2809 C C . TYR B 1 156 ? -8.297 -1.825 -7.523 1 97.94 156 TYR B C 1
ATOM 2811 O O . TYR B 1 156 ? -7.449 -1.918 -6.633 1 97.94 156 TYR B O 1
ATOM 2819 N N . ARG B 1 157 ? -9.648 -1.842 -7.328 1 98.06 157 ARG B N 1
ATOM 2820 C CA . ARG B 1 157 ? -10.211 -2.043 -5.996 1 98.06 157 ARG B CA 1
ATOM 2821 C C . ARG B 1 157 ? -11.398 -2.996 -6.039 1 98.06 157 ARG B C 1
ATOM 2823 O O . ARG B 1 157 ? -12.242 -2.908 -6.938 1 98.06 157 ARG B O 1
ATOM 2830 N N . LEU B 1 158 ? -11.398 -3.961 -5.188 1 97.5 158 LEU B N 1
ATOM 2831 C CA . LEU B 1 158 ? -12.547 -4.82 -4.902 1 97.5 158 LEU B CA 1
ATOM 2832 C C . LEU B 1 158 ? -13.109 -4.527 -3.518 1 97.5 158 LEU B C 1
ATOM 2834 O O . LEU B 1 158 ? -12.383 -4.586 -2.521 1 97.5 158 LEU B O 1
ATOM 2838 N N . THR B 1 159 ? -14.391 -4.176 -3.443 1 96.69 159 THR B N 1
ATOM 2839 C CA . THR B 1 159 ? -14.984 -3.764 -2.18 1 96.69 159 THR B CA 1
ATOM 2840 C C . THR B 1 159 ? -15.68 -4.941 -1.499 1 96.69 159 THR B C 1
ATOM 2842 O O . THR B 1 159 ? -16.062 -5.914 -2.158 1 96.69 159 THR B O 1
ATOM 2845 N N . ARG B 1 160 ? -15.859 -4.766 -0.223 1 94.94 160 ARG B N 1
ATOM 2846 C CA . ARG B 1 160 ? -16.359 -5.812 0.667 1 94.94 160 ARG B CA 1
ATOM 2847 C C . ARG B 1 160 ? -17.703 -6.344 0.191 1 94.94 160 ARG B C 1
ATOM 2849 O O . ARG B 1 160 ? -18.016 -7.523 0.375 1 94.94 160 ARG B O 1
ATOM 2856 N N . ASN B 1 161 ? -18.516 -5.582 -0.406 1 93 161 ASN B N 1
ATOM 2857 C CA . ASN B 1 161 ? -19.844 -5.996 -0.846 1 93 161 ASN B CA 1
ATOM 2858 C C . ASN B 1 161 ? -19.766 -7.098 -1.896 1 93 161 ASN B C 1
ATOM 2860 O O . ASN B 1 161 ? -20.766 -7.777 -2.162 1 93 161 ASN B O 1
ATOM 2864 N N . ARG B 1 162 ? -18.594 -7.285 -2.504 1 91.56 162 ARG B N 1
ATOM 2865 C CA . ARG B 1 162 ? -18.422 -8.312 -3.529 1 91.56 162 ARG B CA 1
ATOM 2866 C C . ARG B 1 162 ? -17.812 -9.578 -2.941 1 91.56 162 ARG B C 1
ATOM 2868 O O . ARG B 1 162 ? -17.797 -10.625 -3.59 1 91.56 162 ARG B O 1
ATOM 2875 N N . PHE B 1 163 ? -17.312 -9.508 -1.658 1 92.31 163 PHE B N 1
ATOM 2876 C CA . PHE B 1 163 ? -16.531 -10.609 -1.1 1 92.31 163 PHE B CA 1
ATOM 2877 C C . PHE B 1 163 ? -17.344 -11.891 -1.055 1 92.31 163 PHE B C 1
ATOM 2879 O O . PHE B 1 163 ? -16.938 -12.914 -1.597 1 92.31 163 PHE B O 1
ATOM 2886 N N . GLU B 1 164 ? -18.547 -11.812 -0.527 1 86.94 164 GLU B N 1
ATOM 2887 C CA . GLU B 1 164 ? -19.344 -13 -0.296 1 86.94 164 GLU B CA 1
ATOM 2888 C C . GLU B 1 164 ? -19.688 -13.703 -1.609 1 86.94 164 GLU B C 1
ATOM 2890 O O . GLU B 1 164 ? -19.656 -14.93 -1.692 1 86.94 164 GLU B O 1
ATOM 2895 N N . ASN B 1 165 ? -19.953 -13 -2.656 1 85.75 165 ASN B N 1
ATOM 2896 C CA . ASN B 1 165 ? -20.297 -13.555 -3.959 1 85.75 165 ASN B CA 1
ATOM 2897 C C . ASN B 1 165 ? -19.125 -14.297 -4.586 1 85.75 165 ASN B C 1
ATOM 2899 O O . ASN B 1 165 ? -19.312 -15.289 -5.289 1 85.75 165 ASN B O 1
ATOM 2903 N N . LEU B 1 166 ? -18.016 -13.859 -4.195 1 86.56 166 LEU B N 1
ATOM 2904 C CA . LEU B 1 166 ? -16.828 -14.375 -4.871 1 86.56 166 LEU B CA 1
ATOM 2905 C C . LEU B 1 166 ? -16.25 -15.57 -4.117 1 86.56 166 LEU B C 1
ATOM 2907 O O . LEU B 1 166 ? -15.461 -16.328 -4.672 1 86.56 166 LEU B O 1
ATOM 2911 N N . LEU B 1 167 ? -16.656 -15.742 -2.855 1 82.81 167 LEU B N 1
ATOM 2912 C CA . LEU B 1 167 ? -16.203 -16.891 -2.084 1 82.81 167 LEU B CA 1
ATOM 2913 C C . LEU B 1 167 ? -16.703 -18.203 -2.703 1 82.81 167 LEU B C 1
ATOM 2915 O O . LEU B 1 167 ? -16.125 -19.266 -2.48 1 82.81 167 LEU B O 1
ATOM 2919 N N . GLN B 1 168 ? -17.734 -18.125 -3.553 1 78.94 168 GLN B N 1
ATOM 2920 C CA . GLN B 1 168 ? -18.359 -19.297 -4.156 1 78.94 168 GLN B CA 1
ATOM 2921 C C . GLN B 1 168 ? -17.641 -19.703 -5.441 1 78.94 168 GLN B C 1
ATOM 2923 O O . GLN B 1 168 ? -17.891 -20.797 -5.977 1 78.94 168 GLN B O 1
ATOM 2928 N N . LEU B 1 169 ? -16.703 -18.906 -5.91 1 73.62 169 LEU B N 1
ATOM 2929 C CA . LEU B 1 169 ? -16.031 -19.141 -7.184 1 73.62 169 LEU B CA 1
ATOM 2930 C C . LEU B 1 169 ? -14.875 -20.125 -7.012 1 73.62 169 LEU B C 1
ATOM 2932 O O . LEU B 1 169 ? -14.25 -20.531 -7.996 1 73.62 169 LEU B O 1
ATOM 2936 N N . ASN B 1 170 ? -14.625 -20.734 -5.891 1 67.62 170 ASN B N 1
ATOM 2937 C CA . ASN B 1 170 ? -13.492 -21.641 -5.715 1 67.62 170 ASN B CA 1
ATOM 2938 C C . ASN B 1 170 ? -13.672 -22.922 -6.52 1 67.62 170 ASN B C 1
ATOM 2940 O O . ASN B 1 170 ? -14.688 -23.609 -6.379 1 67.62 170 ASN B O 1
ATOM 2944 N N . PRO B 1 171 ? -12.633 -23.094 -7.367 1 66.44 171 PRO B N 1
ATOM 2945 C CA . PRO B 1 171 ? -12.758 -24.312 -8.164 1 66.44 171 PRO B CA 1
ATOM 2946 C C . PRO B 1 171 ? -12.641 -25.578 -7.32 1 66.44 171 PRO B C 1
ATOM 2948 O O . PRO B 1 171 ? -11.969 -25.578 -6.281 1 66.44 171 PRO B O 1
ATOM 2951 N N . SER B 1 172 ? -13.227 -26.688 -7.82 1 63.22 172 SER B N 1
ATOM 2952 C CA . SER B 1 172 ? -13.336 -27.953 -7.125 1 63.22 172 SER B CA 1
ATOM 2953 C C . SER B 1 172 ? -11.992 -28.672 -7.059 1 63.22 172 SER B C 1
ATOM 2955 O O . SER B 1 172 ? -11.742 -29.438 -6.133 1 63.22 172 SER B O 1
ATOM 2957 N N . ASN B 1 173 ? -11.148 -28.453 -8.008 1 68.44 173 ASN B N 1
ATOM 2958 C CA . ASN B 1 173 ? -9.914 -29.234 -8.055 1 68.44 173 ASN B CA 1
ATOM 2959 C C . ASN B 1 173 ? -8.812 -28.594 -7.219 1 68.44 173 ASN B C 1
ATOM 2961 O O . ASN B 1 173 ? -7.656 -29.016 -7.266 1 68.44 173 ASN B O 1
ATOM 2965 N N . VAL B 1 174 ? -9.07 -27.609 -6.629 1 76.69 174 VAL B N 1
ATOM 2966 C CA . VAL B 1 174 ? -8.086 -26.906 -5.809 1 76.69 174 VAL B CA 1
ATOM 2967 C C . VAL B 1 174 ? -8.492 -26.984 -4.336 1 76.69 174 VAL B C 1
ATOM 2969 O O . VAL B 1 174 ? -9.602 -26.594 -3.969 1 76.69 174 VAL B O 1
ATOM 2972 N N . ARG B 1 175 ? -7.652 -27.703 -3.66 1 84.25 175 ARG B N 1
ATOM 2973 C CA . ARG B 1 175 ? -7.848 -27.719 -2.215 1 84.25 175 ARG B CA 1
ATOM 2974 C C . ARG B 1 175 ? -7.242 -26.484 -1.564 1 84.25 175 ARG B C 1
ATOM 2976 O O . ARG B 1 175 ? -6.145 -26.062 -1.93 1 84.25 175 ARG B O 1
ATOM 2983 N N . ILE B 1 176 ? -7.977 -25.844 -0.69 1 82.44 176 ILE B N 1
ATOM 2984 C CA . ILE B 1 176 ? -7.473 -24.703 0.066 1 82.44 176 ILE B CA 1
ATOM 2985 C C . ILE B 1 176 ? -7.172 -25.125 1.501 1 82.44 176 ILE B C 1
ATOM 2987 O O . ILE B 1 176 ? -8.047 -25.641 2.199 1 82.44 176 ILE B O 1
ATOM 2991 N N . ASP B 1 177 ? -5.926 -25 1.815 1 79.69 177 ASP B N 1
ATOM 2992 C CA . ASP B 1 177 ? -5.535 -25.281 3.191 1 79.69 177 ASP B CA 1
ATOM 2993 C C . ASP B 1 177 ? -5.859 -24.109 4.113 1 79.69 177 ASP B C 1
ATOM 2995 O O . ASP B 1 177 ? -5.277 -23.031 3.982 1 79.69 177 ASP B O 1
ATOM 2999 N N . GLU B 1 178 ? -6.98 -24.188 4.781 1 65.56 178 GLU B N 1
ATOM 3000 C CA . GLU B 1 178 ? -7.391 -23.125 5.695 1 65.56 178 GLU B CA 1
ATOM 3001 C C . GLU B 1 178 ? -6.684 -23.25 7.039 1 65.56 178 GLU B C 1
ATOM 3003 O O . GLU B 1 178 ? -6.691 -24.312 7.656 1 65.56 178 GLU B O 1
ATOM 3008 N N . LYS B 1 179 ? -5.852 -22.484 7.48 1 54.19 179 LYS B N 1
ATOM 3009 C CA . LYS B 1 179 ? -5.375 -22.438 8.859 1 54.19 179 LYS B CA 1
ATOM 3010 C C . LYS B 1 179 ? -6.133 -21.375 9.656 1 54.19 179 LYS B C 1
ATOM 3012 O O . LYS B 1 179 ? -6.574 -20.359 9.102 1 54.19 179 LYS B O 1
#